Protein AF-A0A941W1F7-F1 (afdb_monomer_lite)

Secondary structure (DSSP, 8-state):
-HHHHHHHHHHHTSTTSS-TTSGGGG--S-HHHHTTB-SSSSSB-HHHHHHHHHHT-STT---PPPPP---------S--TTHHHHHHHHHHHHHHHHHHHHHHHHHHHHHHHHHHHHHHHHHHHHHHHHHHHHHHHHHHHHHHHHHHHTTSS-HHHHHHHHHHHHHHHHHHHHHHHHHHHHHHHHHHHHTS---

pLDDT: mean 89.4, std 10.69, range [49.31, 98.44]

Foldseek 3Di:
DVVLVVVQVVQCPDDVRACPPDVVRPHDPDPQVVVQHDPVSPGGDPVVVVVVVVVVPDPDDDDDDDDDDDDDDDDDDPDDPCPVVVVVVVVVVVVVVVVVVVVVVVVVLVVQLVVLVVQLVVLVVQLVVLVVQLVVLVVQLVVQVVCVVVVNHDPVSNVVSVVSNVVSVVSNVVSVVSNVVSQVSNCVSVVHHPD

Radius of gyration: 58.93 Å; chains: 1; bounding box: 72×42×170 Å

Structure (mmCIF, N/CA/C/O backbone):
data_AF-A0A941W1F7-F1
#
_entry.id   AF-A0A941W1F7-F1
#
loop_
_atom_site.group_PDB
_atom_site.id
_atom_site.type_symbol
_atom_site.label_atom_id
_atom_site.label_alt_id
_atom_site.label_comp_id
_atom_site.label_asym_id
_atom_site.label_entity_id
_atom_site.label_seq_id
_atom_site.pdbx_PDB_ins_code
_atom_site.Cartn_x
_atom_site.Cartn_y
_atom_site.Cartn_z
_atom_site.occupancy
_atom_site.B_iso_or_equiv
_atom_site.auth_seq_id
_atom_site.auth_comp_id
_atom_site.auth_asym_id
_atom_site.auth_atom_id
_atom_site.pdbx_PDB_model_num
ATOM 1 N N . ALA A 1 1 ? -2.242 -20.266 -100.822 1.00 71.69 1 ALA A N 1
ATOM 2 C CA . ALA A 1 1 ? -2.108 -20.497 -102.277 1.00 71.69 1 ALA A CA 1
ATOM 3 C C . ALA A 1 1 ? -3.189 -19.809 -103.130 1.00 71.69 1 ALA A C 1
ATOM 5 O O . ALA A 1 1 ? -2.815 -19.160 -104.095 1.00 71.69 1 ALA A O 1
ATOM 6 N N . ALA A 1 2 ? -4.489 -19.882 -102.793 1.00 73.62 2 ALA A N 1
ATOM 7 C CA . ALA A 1 2 ? -5.584 -19.417 -103.671 1.00 73.62 2 ALA A CA 1
ATOM 8 C C . ALA A 1 2 ? -5.519 -17.938 -104.123 1.00 73.62 2 ALA A C 1
ATOM 10 O O . ALA A 1 2 ? -5.871 -17.621 -105.256 1.00 73.62 2 ALA A O 1
ATOM 11 N N . ASN A 1 3 ? -5.039 -17.030 -103.265 1.00 82.19 3 ASN A N 1
ATOM 12 C CA . ASN A 1 3 ? -4.868 -15.619 -103.637 1.00 82.19 3 ASN A CA 1
ATOM 13 C C . ASN A 1 3 ? -3.736 -15.427 -104.668 1.00 82.19 3 ASN A C 1
ATOM 15 O O . ASN A 1 3 ? -3.882 -14.678 -105.624 1.00 82.19 3 ASN A O 1
ATOM 19 N N . CYS A 1 4 ? -2.636 -16.171 -104.526 1.00 86.19 4 CYS A N 1
ATOM 20 C CA . CYS A 1 4 ? -1.504 -16.111 -105.453 1.00 86.19 4 CYS A CA 1
ATOM 21 C C . CYS A 1 4 ? -1.877 -16.643 -106.845 1.00 86.19 4 CYS A C 1
ATOM 23 O O . CYS A 1 4 ? -1.540 -16.021 -107.846 1.00 86.19 4 CYS A O 1
ATOM 25 N N . THR A 1 5 ? -2.629 -17.747 -106.925 1.00 85.75 5 THR A N 1
ATOM 26 C CA . THR A 1 5 ? -3.092 -18.285 -108.217 1.00 85.75 5 THR A CA 1
ATOM 27 C C . THR A 1 5 ? -4.029 -17.310 -108.919 1.00 85.75 5 THR A C 1
ATOM 29 O O . THR A 1 5 ? -3.843 -17.028 -110.095 1.00 85.75 5 THR A O 1
ATOM 32 N N . PHE A 1 6 ? -4.960 -16.704 -108.177 1.00 86.56 6 PHE A N 1
ATOM 33 C CA . PHE A 1 6 ? -5.847 -15.681 -108.725 1.00 86.56 6 PHE A CA 1
ATOM 34 C C . PHE A 1 6 ? -5.080 -14.442 -109.221 1.00 86.56 6 PHE A C 1
ATOM 36 O O . PHE A 1 6 ? -5.381 -13.906 -110.285 1.00 86.56 6 PHE A O 1
ATOM 43 N N . GLN A 1 7 ? -4.060 -13.994 -108.484 1.00 86.19 7 GLN A N 1
ATOM 44 C CA . GLN A 1 7 ? -3.203 -12.888 -108.918 1.00 86.19 7 GLN A CA 1
ATOM 45 C C . GLN A 1 7 ? -2.407 -13.233 -110.180 1.00 86.19 7 GLN A C 1
ATOM 47 O O . GLN A 1 7 ? -2.328 -12.401 -111.082 1.00 86.19 7 GLN A O 1
ATOM 52 N N . ASN A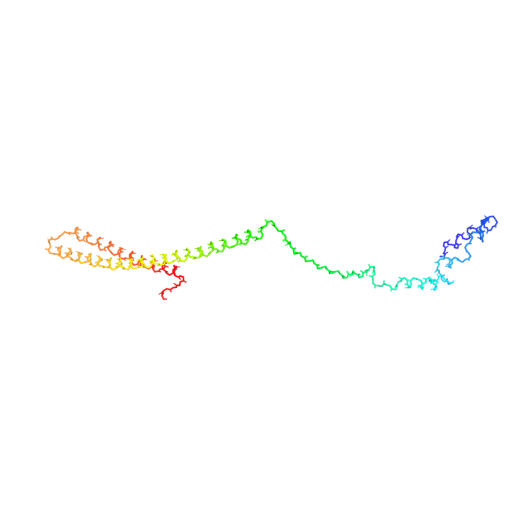 1 8 ? -1.869 -14.450 -110.282 1.00 89.25 8 ASN A N 1
ATOM 53 C CA . ASN A 1 8 ? -1.200 -14.901 -111.500 1.00 89.25 8 ASN A CA 1
ATOM 54 C C . ASN A 1 8 ? -2.153 -14.933 -112.700 1.00 89.25 8 ASN A C 1
ATOM 56 O O . ASN A 1 8 ? -1.760 -14.482 -113.771 1.00 89.25 8 ASN A O 1
ATOM 60 N N . ASP A 1 9 ? -3.396 -15.391 -112.522 1.00 87.94 9 ASP A N 1
ATOM 61 C CA . ASP A 1 9 ? -4.405 -15.407 -113.590 1.00 87.94 9 ASP A CA 1
ATOM 62 C C . ASP A 1 9 ? -4.721 -13.986 -114.083 1.00 87.94 9 ASP A C 1
ATOM 64 O O . ASP A 1 9 ? -4.773 -13.733 -115.289 1.00 87.94 9 ASP A O 1
ATOM 68 N N . LEU A 1 10 ? -4.868 -13.026 -113.159 1.00 87.88 10 LEU A N 1
ATOM 69 C CA . LEU A 1 10 ? -5.065 -11.615 -113.505 1.00 87.88 10 LEU A CA 1
ATOM 70 C C . LEU A 1 10 ? -3.861 -11.023 -114.249 1.00 87.88 10 LEU A C 1
ATOM 72 O O . LEU A 1 10 ?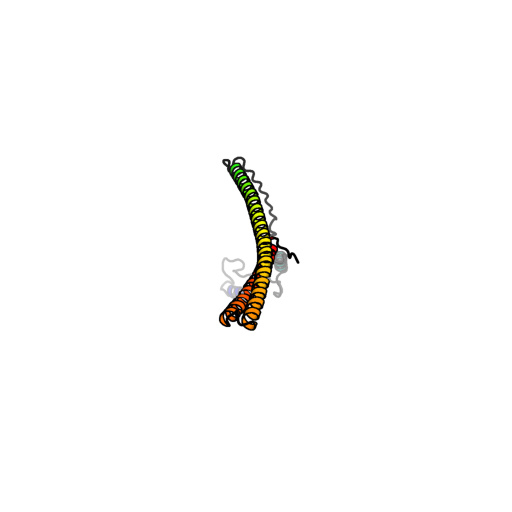 -4.040 -10.283 -115.215 1.00 87.88 10 LEU A O 1
ATOM 76 N N . ILE A 1 11 ? -2.639 -11.340 -113.813 1.00 87.31 11 ILE A N 1
ATOM 77 C CA . ILE A 1 11 ? -1.404 -10.862 -114.447 1.00 87.31 11 ILE A CA 1
ATOM 78 C C . ILE A 1 11 ? -1.223 -11.494 -115.834 1.00 87.31 11 ILE A C 1
ATOM 80 O O . ILE A 1 11 ? -0.841 -10.806 -116.780 1.00 87.31 11 ILE A O 1
ATOM 84 N N . GLY A 1 12 ? -1.532 -12.783 -115.978 1.00 86.31 12 GLY A N 1
ATOM 85 C CA . GLY A 1 12 ? -1.475 -13.503 -117.249 1.00 86.31 12 GLY A CA 1
ATOM 86 C C . GLY A 1 12 ? -2.499 -13.009 -118.270 1.00 86.31 12 GLY A C 1
ATOM 87 O O . GLY A 1 12 ? -2.241 -13.070 -119.470 1.00 86.31 12 GLY A O 1
ATOM 88 N N . ALA A 1 13 ? -3.623 -12.455 -117.810 1.00 86.75 13 ALA A N 1
ATOM 89 C CA . ALA A 1 13 ? -4.643 -11.854 -118.667 1.00 86.75 13 ALA A CA 1
ATOM 90 C C . ALA A 1 13 ? -4.250 -10.473 -119.240 1.00 86.75 13 ALA A C 1
ATOM 92 O O . ALA A 1 13 ? -4.980 -9.928 -120.072 1.00 86.75 13 ALA A O 1
ATOM 93 N N . LEU A 1 14 ? -3.117 -9.889 -118.825 1.00 87.81 14 LEU A N 1
ATOM 94 C CA . LEU A 1 14 ? -2.642 -8.614 -119.365 1.00 87.81 14 LEU A CA 1
ATOM 95 C C . LEU A 1 14 ? -2.139 -8.756 -120.816 1.00 87.81 14 LEU A C 1
ATOM 97 O O . LEU A 1 14 ? -1.570 -9.791 -121.181 1.00 87.81 14 LEU A O 1
ATOM 101 N N . PRO A 1 15 ? -2.270 -7.711 -121.660 1.00 76.50 15 PRO A N 1
ATOM 102 C CA . PRO A 1 15 ? -1.734 -7.726 -123.019 1.00 76.50 15 PRO A CA 1
ATOM 103 C C . PRO A 1 15 ? -0.208 -7.911 -122.990 1.00 76.50 15 PRO A C 1
ATOM 105 O O . PRO A 1 15 ? 0.516 -7.032 -122.528 1.00 76.50 15 PRO A O 1
ATOM 108 N N . GLY A 1 16 ? 0.275 -9.062 -123.468 1.00 77.88 16 GLY A N 1
ATOM 109 C CA . GLY A 1 16 ? 1.688 -9.460 -123.387 1.00 77.88 16 GLY A CA 1
ATOM 110 C C . GLY A 1 16 ? 1.992 -10.576 -122.377 1.00 77.88 16 GLY A C 1
ATOM 111 O O . GLY A 1 16 ? 3.140 -11.002 -122.294 1.00 77.88 16 GLY A O 1
ATOM 112 N N . GLY A 1 17 ? 0.987 -11.081 -121.649 1.00 81.75 17 GLY A N 1
ATOM 113 C CA . GLY A 1 17 ? 1.096 -12.273 -120.795 1.00 81.75 17 GLY A CA 1
ATOM 114 C C . GLY A 1 17 ? 1.797 -12.057 -119.448 1.00 81.75 17 GLY A C 1
ATOM 115 O O . GLY A 1 17 ? 2.095 -13.024 -118.750 1.00 81.75 17 GLY A O 1
ATOM 116 N N . GLY A 1 18 ? 2.077 -10.808 -119.073 1.00 86.94 18 GLY A N 1
ATOM 117 C CA . GLY A 1 18 ? 2.709 -10.452 -117.806 1.00 86.94 18 GLY A CA 1
ATOM 118 C C . GLY A 1 18 ? 3.156 -8.993 -117.763 1.00 86.94 18 GLY A C 1
ATOM 119 O O . GLY A 1 18 ? 2.995 -8.245 -118.726 1.00 86.94 18 GLY A O 1
ATOM 120 N N . ILE A 1 19 ? 3.725 -8.580 -116.632 1.00 85.38 19 ILE A N 1
ATOM 121 C CA . ILE A 1 19 ? 4.213 -7.218 -116.400 1.00 85.38 19 ILE A CA 1
ATOM 122 C C . ILE A 1 19 ? 5.628 -7.070 -116.998 1.00 85.38 19 ILE A C 1
ATOM 124 O O . ILE A 1 19 ? 6.548 -7.774 -116.564 1.00 85.38 19 ILE A O 1
ATOM 128 N N . PRO A 1 20 ? 5.849 -6.158 -117.966 1.00 84.25 20 PRO A N 1
ATOM 129 C CA . PRO A 1 20 ? 7.161 -5.963 -118.580 1.00 84.25 20 PRO A CA 1
ATOM 130 C C . PRO A 1 20 ? 8.234 -5.555 -117.564 1.00 84.25 20 PRO A C 1
ATOM 132 O O . PRO A 1 20 ? 8.003 -4.701 -116.712 1.00 84.25 20 PRO A O 1
ATOM 135 N N . GLY A 1 21 ? 9.424 -6.150 -117.677 1.00 85.25 21 GLY A N 1
ATOM 136 C CA . GLY A 1 21 ? 10.568 -5.860 -116.802 1.00 85.25 21 GLY A CA 1
ATOM 137 C C . GLY A 1 21 ? 10.613 -6.669 -115.502 1.00 85.25 21 GLY A C 1
ATOM 138 O O . GLY A 1 21 ? 11.602 -6.574 -114.779 1.00 85.25 21 GLY A O 1
ATOM 139 N N . TYR A 1 22 ? 9.602 -7.500 -115.227 1.00 81.75 22 TYR A N 1
ATOM 140 C CA . TYR A 1 22 ? 9.583 -8.375 -114.055 1.00 81.75 22 TYR A CA 1
ATOM 141 C C . TYR A 1 22 ? 9.938 -9.827 -114.417 1.00 81.75 22 TYR A C 1
ATOM 143 O O . TYR A 1 22 ? 9.463 -10.340 -115.437 1.00 81.75 22 TYR A O 1
ATOM 151 N N . PRO A 1 23 ? 10.737 -10.527 -113.586 1.00 82.94 23 PRO A N 1
ATOM 152 C CA . PRO A 1 23 ? 10.983 -11.961 -113.739 1.00 82.94 23 PRO A CA 1
ATOM 153 C C . PRO A 1 23 ? 9.665 -12.743 -113.804 1.00 82.94 23 PRO A C 1
ATOM 155 O O . PRO A 1 23 ? 8.742 -12.454 -113.043 1.00 82.94 23 PRO A O 1
ATOM 158 N N . ASN A 1 24 ? 9.562 -13.703 -114.731 1.00 82.00 24 ASN A N 1
ATOM 159 C CA . ASN A 1 24 ? 8.336 -14.471 -115.011 1.00 82.00 24 ASN A CA 1
ATOM 160 C C . ASN A 1 24 ? 7.090 -13.599 -115.276 1.00 82.00 24 ASN A C 1
ATOM 162 O O . ASN A 1 24 ? 5.967 -14.003 -114.986 1.00 82.00 24 ASN A O 1
ATOM 166 N N . GLY A 1 25 ? 7.278 -12.370 -115.772 1.00 82.62 25 GLY A N 1
ATOM 167 C CA . GLY A 1 25 ? 6.179 -11.430 -115.998 1.00 82.62 25 GLY A CA 1
ATOM 168 C C . GLY A 1 25 ? 5.475 -10.993 -114.710 1.00 82.62 25 GLY A C 1
ATOM 169 O O . GLY A 1 25 ? 4.317 -10.588 -114.765 1.00 82.62 25 GLY A O 1
ATOM 170 N N . GLY A 1 26 ? 6.137 -11.102 -113.554 1.00 82.94 26 GLY A N 1
ATOM 171 C CA . GLY A 1 26 ? 5.554 -10.811 -112.241 1.00 82.94 26 GLY A CA 1
ATOM 172 C C . GLY A 1 26 ? 4.706 -11.946 -111.661 1.00 82.94 26 GLY A C 1
ATOM 173 O O . GLY A 1 26 ? 4.165 -11.785 -110.571 1.00 82.94 26 GLY A O 1
ATOM 174 N N . GLN A 1 27 ? 4.599 -13.083 -112.354 1.00 87.25 27 GLN A N 1
ATOM 175 C CA . GLN A 1 27 ? 3.873 -14.251 -111.864 1.00 87.25 27 GLN A CA 1
ATOM 176 C C . GLN A 1 27 ? 4.753 -15.101 -110.944 1.00 87.25 27 GLN A C 1
ATOM 178 O O . GLN A 1 27 ? 5.952 -15.281 -111.180 1.00 87.25 27 GLN A O 1
ATOM 183 N N . VAL A 1 28 ? 4.142 -15.666 -109.906 1.00 87.25 28 VAL A N 1
ATOM 184 C CA . VAL A 1 28 ? 4.797 -16.590 -108.975 1.00 87.25 28 VAL A CA 1
ATOM 185 C C . VAL A 1 28 ? 4.689 -18.019 -109.526 1.00 87.25 28 VAL A C 1
ATOM 187 O O . VAL A 1 28 ? 3.578 -18.541 -109.580 1.00 87.25 28 VAL A O 1
ATOM 190 N N . PRO A 1 29 ? 5.790 -18.692 -109.911 1.00 84.12 29 PRO A N 1
ATOM 191 C CA . PRO A 1 29 ? 5.714 -19.989 -110.595 1.00 84.12 29 PRO A CA 1
ATOM 192 C C . PRO A 1 29 ? 5.072 -21.107 -109.766 1.00 84.12 29 PRO A C 1
ATOM 194 O O . PRO A 1 29 ? 4.354 -21.940 -110.311 1.00 84.12 29 PRO A O 1
ATOM 197 N N . ASP A 1 30 ? 5.310 -21.112 -108.452 1.00 86.38 30 ASP A N 1
ATOM 198 C CA . ASP A 1 30 ? 4.707 -22.065 -107.521 1.00 86.38 30 ASP A CA 1
ATOM 199 C C . ASP A 1 30 ? 4.076 -21.328 -106.336 1.00 86.38 30 ASP A C 1
ATOM 201 O O . ASP A 1 30 ? 4.720 -20.961 -105.349 1.00 86.38 30 ASP A O 1
ATOM 205 N N . CYS A 1 31 ? 2.768 -21.112 -106.445 1.00 86.75 31 CYS A N 1
ATOM 206 C CA . CYS A 1 31 ? 1.972 -20.460 -105.414 1.00 86.75 31 CYS A CA 1
ATOM 207 C C . CYS A 1 31 ? 1.790 -21.292 -104.136 1.00 86.75 31 CYS A C 1
ATOM 209 O O . CYS A 1 31 ? 1.346 -20.738 -103.122 1.00 86.75 31 CYS A O 1
ATOM 211 N N . LYS A 1 32 ? 2.067 -22.602 -104.166 1.00 87.00 32 LYS A N 1
ATOM 212 C CA . LYS A 1 32 ? 2.023 -23.457 -102.973 1.00 87.00 32 LYS A CA 1
ATOM 213 C C . LYS A 1 32 ? 3.332 -23.332 -102.208 1.00 87.00 32 LYS A C 1
ATOM 215 O O . LYS A 1 32 ? 3.287 -22.957 -101.039 1.00 87.00 32 LYS A O 1
ATOM 220 N N . ALA A 1 33 ? 4.467 -23.473 -102.891 1.00 83.62 33 ALA A N 1
ATOM 221 C CA . ALA A 1 33 ? 5.781 -23.256 -102.291 1.00 83.62 33 ALA A CA 1
ATOM 222 C C . ALA A 1 33 ? 5.935 -21.829 -101.737 1.00 83.62 33 ALA A C 1
ATOM 224 O O . ALA A 1 33 ? 6.403 -21.650 -100.615 1.00 83.62 33 ALA A O 1
ATOM 225 N N . PHE A 1 34 ? 5.455 -20.809 -102.461 1.00 83.12 34 PHE A N 1
ATOM 226 C CA . PHE A 1 34 ? 5.451 -19.424 -101.970 1.00 83.12 34 PHE A CA 1
ATOM 227 C C . PHE A 1 34 ? 4.609 -19.240 -100.699 1.00 83.12 34 PHE A C 1
ATOM 229 O O . PHE A 1 34 ? 4.927 -18.413 -99.848 1.00 83.12 34 PHE A O 1
ATOM 236 N N . ALA A 1 35 ? 3.536 -20.020 -100.552 1.00 83.19 35 ALA A N 1
ATOM 237 C CA . ALA A 1 35 ? 2.699 -20.021 -99.358 1.00 83.19 35 ALA A CA 1
ATOM 238 C C . ALA A 1 35 ? 3.243 -20.926 -98.235 1.00 83.19 35 ALA A C 1
ATOM 240 O O . ALA A 1 35 ? 2.562 -21.082 -97.223 1.00 83.19 35 ALA A O 1
ATOM 241 N N . GLY A 1 36 ? 4.425 -21.530 -98.408 1.00 84.56 36 GLY A N 1
ATOM 242 C CA . GLY A 1 36 ? 5.002 -22.473 -97.450 1.00 84.56 36 GLY A CA 1
ATOM 243 C C . GLY A 1 36 ? 4.240 -23.796 -97.354 1.00 84.56 36 GLY A C 1
ATOM 244 O O . GLY A 1 36 ? 4.321 -24.462 -96.327 1.00 84.56 36 GLY A O 1
ATOM 245 N N . LEU A 1 37 ? 3.476 -24.155 -98.390 1.00 87.44 37 LEU A N 1
ATOM 246 C CA . LEU A 1 37 ? 2.707 -25.396 -98.471 1.00 87.44 37 LEU A CA 1
ATOM 247 C C . LEU A 1 37 ? 3.447 -26.452 -99.294 1.00 87.44 37 LEU A C 1
ATOM 249 O O . LEU A 1 37 ? 4.282 -26.131 -100.143 1.00 87.44 37 LEU A O 1
ATOM 253 N N . ASP A 1 38 ? 3.116 -27.713 -99.051 1.00 87.81 38 ASP A N 1
ATOM 254 C CA . ASP A 1 38 ? 3.588 -28.845 -99.834 1.00 87.81 38 ASP A CA 1
ATOM 255 C C . ASP A 1 38 ? 2.983 -28.861 -101.257 1.00 87.81 38 ASP A C 1
ATOM 257 O O . ASP A 1 38 ? 2.115 -28.060 -101.620 1.00 87.81 38 ASP A O 1
ATOM 261 N N . ALA A 1 39 ? 3.435 -29.797 -102.098 1.00 82.69 39 ALA A N 1
ATOM 262 C CA . ALA A 1 39 ? 2.971 -29.899 -103.483 1.00 82.69 39 ALA A CA 1
ATOM 263 C C . ALA A 1 39 ? 1.463 -30.212 -103.592 1.00 82.69 39 ALA A C 1
ATOM 265 O O . ALA A 1 39 ? 0.813 -29.805 -104.565 1.00 82.69 39 ALA A O 1
ATOM 266 N N . THR A 1 40 ? 0.879 -30.899 -102.600 1.00 82.50 40 THR A N 1
ATOM 267 C CA . THR A 1 40 ? -0.568 -31.169 -102.555 1.00 82.50 40 THR A CA 1
ATOM 268 C C . THR A 1 40 ? -1.353 -29.919 -102.156 1.00 82.50 40 THR A C 1
ATOM 270 O O . THR A 1 40 ? -2.404 -29.642 -102.740 1.00 82.50 40 THR A O 1
ATOM 273 N N . GLY A 1 41 ? -0.769 -29.054 -101.326 1.00 79.50 41 GLY A N 1
ATOM 274 C CA . GLY A 1 41 ? -1.388 -27.850 -100.783 1.00 79.50 41 GLY A CA 1
ATOM 275 C C . GLY A 1 41 ? -2.219 -28.120 -99.529 1.00 79.50 41 GLY A C 1
ATOM 276 O O . GLY A 1 41 ? -2.937 -27.220 -99.094 1.00 79.50 41 GLY A O 1
ATOM 277 N N . GLU A 1 42 ? -2.150 -29.336 -98.985 1.00 82.56 42 GLU A N 1
ATOM 278 C CA . GLU A 1 42 ? -2.901 -29.770 -97.803 1.00 82.56 42 GLU A CA 1
ATOM 279 C C . GLU A 1 42 ? -2.078 -29.645 -96.512 1.00 82.56 42 GLU A C 1
ATOM 281 O O . GLU A 1 42 ? -2.657 -29.558 -95.429 1.00 82.56 42 GLU A O 1
ATOM 286 N N . ALA A 1 43 ? -0.746 -29.576 -96.613 1.00 85.00 43 ALA A N 1
ATOM 287 C CA . ALA A 1 43 ? 0.158 -29.453 -95.473 1.00 85.00 43 ALA A CA 1
ATOM 288 C C . ALA A 1 43 ? 1.194 -28.338 -95.677 1.00 85.00 43 ALA A C 1
ATOM 290 O O . ALA A 1 43 ? 1.381 -27.827 -96.784 1.00 85.00 43 ALA A O 1
ATOM 291 N N . LEU A 1 44 ? 1.877 -27.953 -94.594 1.00 87.00 44 LEU A N 1
ATOM 292 C CA . LEU A 1 44 ? 3.084 -27.132 -94.698 1.00 87.00 44 LEU A CA 1
ATOM 293 C C . LEU A 1 44 ? 4.172 -27.923 -95.428 1.00 87.00 44 LEU A C 1
ATOM 295 O O . LEU A 1 44 ? 4.205 -29.152 -95.367 1.00 87.00 44 LEU A O 1
ATOM 299 N N . ASN A 1 45 ? 5.074 -27.229 -96.118 1.00 87.81 45 ASN A N 1
ATOM 300 C CA . ASN A 1 45 ? 6.233 -27.917 -96.661 1.00 87.81 45 ASN A CA 1
ATOM 301 C C . ASN A 1 45 ? 7.136 -28.425 -95.504 1.00 87.81 45 ASN A C 1
ATOM 303 O O . ASN A 1 45 ? 7.202 -27.789 -94.446 1.00 87.81 45 ASN A O 1
ATOM 307 N N . PRO A 1 46 ? 7.838 -29.560 -95.678 1.00 85.25 46 PRO A N 1
ATOM 308 C CA . PRO A 1 46 ? 8.581 -30.193 -94.582 1.00 85.25 46 PRO A CA 1
ATOM 309 C C . PRO A 1 46 ? 9.688 -29.311 -93.990 1.00 85.25 46 PRO A C 1
ATOM 311 O O . PRO A 1 46 ? 9.982 -29.390 -92.800 1.00 85.25 46 PRO A O 1
ATOM 314 N N . GLU A 1 47 ? 10.294 -28.454 -94.815 1.00 84.00 47 GLU A N 1
ATOM 315 C CA . GLU A 1 47 ? 11.352 -27.531 -94.393 1.00 84.00 47 GLU A CA 1
ATOM 316 C C . GLU A 1 47 ? 10.821 -26.445 -93.447 1.00 84.00 47 GLU A C 1
ATOM 318 O O . GLU A 1 47 ? 11.430 -26.164 -92.413 1.00 84.00 47 GLU A O 1
ATOM 323 N N . LEU A 1 48 ? 9.666 -25.848 -93.763 1.00 84.25 48 LEU A N 1
ATOM 324 C CA . LEU A 1 48 ? 9.034 -24.849 -92.904 1.00 84.25 48 LEU A CA 1
ATOM 325 C C . LEU A 1 48 ? 8.465 -25.491 -91.640 1.00 84.25 48 LEU A C 1
ATOM 327 O O . LEU A 1 48 ? 8.568 -24.901 -90.567 1.00 84.25 48 LEU A O 1
ATOM 331 N N . GLU A 1 49 ? 7.896 -26.692 -91.747 1.00 83.19 49 GLU A N 1
ATOM 332 C CA . GLU A 1 49 ? 7.402 -27.439 -90.590 1.00 83.19 49 GLU A CA 1
ATOM 333 C C . GLU A 1 49 ? 8.527 -27.717 -89.584 1.00 83.19 49 GLU A C 1
ATOM 335 O O . GLU A 1 49 ? 8.388 -27.389 -88.405 1.00 83.19 49 GLU A O 1
ATOM 340 N N . GLN A 1 50 ? 9.676 -28.227 -90.042 1.00 81.56 50 GLN A N 1
ATOM 341 C CA . GLN A 1 50 ? 10.837 -28.448 -89.175 1.00 81.56 50 GLN A CA 1
ATOM 342 C C . GLN A 1 50 ? 11.364 -27.145 -88.571 1.00 81.56 50 GLN A C 1
ATOM 344 O O . GLN A 1 50 ? 11.609 -27.092 -87.370 1.00 81.56 50 GLN A O 1
ATOM 349 N N . ALA A 1 51 ? 11.442 -26.060 -89.345 1.00 80.75 51 ALA A N 1
ATOM 350 C CA . ALA A 1 51 ? 11.863 -24.762 -88.818 1.00 80.75 51 ALA A CA 1
ATOM 351 C C . ALA A 1 51 ? 10.915 -24.216 -87.729 1.00 80.75 51 ALA A C 1
ATOM 353 O O . ALA A 1 51 ? 11.359 -23.538 -86.796 1.00 80.75 51 ALA A O 1
ATOM 354 N N . LEU A 1 52 ? 9.610 -24.498 -87.828 1.00 78.44 52 LEU A N 1
ATOM 355 C CA . LEU A 1 52 ? 8.632 -24.149 -86.797 1.00 78.44 52 LEU A CA 1
ATOM 356 C C . LEU A 1 52 ? 8.770 -25.039 -85.558 1.00 78.44 52 LEU A C 1
ATOM 358 O O . LEU A 1 52 ? 8.696 -24.521 -84.446 1.00 78.44 52 LEU A O 1
ATOM 362 N N . LEU A 1 53 ? 9.003 -26.343 -85.728 1.00 75.81 53 LEU A N 1
ATOM 363 C CA . LEU A 1 53 ? 9.224 -27.276 -84.619 1.00 75.81 53 LEU A CA 1
ATOM 364 C C . LEU A 1 53 ? 10.534 -26.991 -83.871 1.00 75.81 53 LEU A C 1
ATOM 366 O O . LEU A 1 53 ? 10.526 -26.959 -82.643 1.00 75.81 53 LEU A O 1
ATOM 370 N N . ASP A 1 54 ? 11.621 -26.683 -84.579 1.00 74.19 54 ASP A N 1
ATOM 371 C CA . ASP A 1 54 ? 12.907 -26.297 -83.982 1.00 74.19 54 ASP A CA 1
ATOM 372 C C . ASP A 1 54 ? 12.789 -24.993 -83.187 1.00 74.19 54 ASP A C 1
ATOM 374 O O . ASP A 1 54 ? 13.367 -24.848 -82.106 1.00 74.19 54 ASP A O 1
ATOM 378 N N . ARG A 1 55 ? 11.977 -24.048 -83.680 1.00 70.00 55 ARG A N 1
ATOM 379 C CA . ARG A 1 55 ? 11.602 -22.850 -82.916 1.00 70.00 55 ARG A CA 1
ATOM 380 C C . ARG A 1 55 ? 10.699 -23.164 -81.727 1.00 70.00 55 ARG A C 1
ATOM 382 O O . ARG A 1 55 ? 10.760 -22.451 -80.730 1.00 70.00 55 ARG A O 1
ATOM 389 N N . ASN A 1 56 ? 9.876 -24.204 -81.816 1.00 62.69 56 ASN A N 1
ATOM 390 C CA . ASN A 1 56 ? 8.938 -24.624 -80.777 1.00 62.69 56 ASN A CA 1
ATOM 391 C C . ASN A 1 56 ? 9.513 -25.716 -79.852 1.00 62.69 56 ASN A C 1
ATOM 393 O O . ASN A 1 56 ? 8.767 -26.493 -79.261 1.00 62.69 56 ASN A O 1
ATOM 397 N N . ASN A 1 57 ? 10.840 -25.785 -79.703 1.00 61.84 57 ASN A N 1
ATOM 398 C CA . ASN A 1 57 ? 11.508 -26.732 -78.805 1.00 61.84 57 ASN A CA 1
ATOM 399 C C . ASN A 1 57 ? 11.736 -26.168 -77.382 1.00 61.84 57 ASN A C 1
ATOM 401 O O . ASN A 1 57 ? 12.569 -26.669 -76.628 1.00 61.84 57 ASN A O 1
ATOM 405 N N . VAL A 1 58 ? 11.028 -25.097 -76.996 1.00 58.44 58 VAL A N 1
ATOM 406 C CA . VAL A 1 58 ? 11.144 -24.481 -75.662 1.00 58.44 58 VAL A CA 1
ATOM 407 C C . VAL A 1 58 ? 9.758 -24.253 -75.055 1.00 58.44 58 VAL A C 1
ATOM 409 O O . VAL A 1 58 ? 9.087 -23.254 -75.305 1.00 58.44 58 VAL A O 1
ATOM 412 N N . TRP A 1 59 ? 9.341 -25.204 -74.222 1.00 49.31 59 TRP A N 1
ATOM 413 C CA . TRP A 1 59 ? 8.136 -25.150 -73.393 1.00 49.31 59 TRP A CA 1
ATOM 414 C C . TRP A 1 59 ? 8.499 -24.768 -71.941 1.00 49.31 59 TRP A C 1
ATOM 416 O O . TRP A 1 59 ? 9.373 -25.439 -71.387 1.00 49.31 59 TRP A O 1
ATOM 426 N N . PRO A 1 60 ? 7.841 -23.808 -71.246 1.00 50.97 60 PRO A N 1
ATOM 427 C CA . PRO A 1 60 ? 6.933 -22.744 -71.686 1.00 50.97 60 PRO A CA 1
ATOM 428 C C . PRO A 1 60 ? 7.466 -21.323 -71.329 1.00 50.97 60 PRO A C 1
ATOM 430 O O . PRO A 1 60 ? 7.508 -20.947 -70.159 1.00 50.97 60 PRO A O 1
ATOM 433 N N . GLY A 1 61 ? 7.795 -20.488 -72.324 1.00 54.19 61 GLY A N 1
ATOM 434 C CA . GLY A 1 61 ? 8.032 -19.039 -72.145 1.00 54.19 61 GLY A CA 1
ATOM 435 C C . GLY A 1 61 ? 9.430 -18.622 -71.652 1.00 54.19 61 GLY A C 1
ATOM 436 O O . GLY A 1 61 ? 10.153 -19.390 -71.026 1.00 54.19 61 GLY A O 1
ATOM 437 N N . GLU A 1 62 ? 9.825 -17.383 -71.963 1.00 59.75 62 GLU A N 1
ATOM 438 C CA . GLU A 1 62 ? 11.134 -16.784 -71.655 1.00 59.75 62 GLU A CA 1
ATOM 439 C C . GLU A 1 62 ? 11.375 -16.591 -70.142 1.00 59.75 62 GLU A C 1
ATOM 441 O O . GLU A 1 62 ? 11.354 -15.477 -69.621 1.00 59.75 62 GLU A O 1
ATOM 446 N N . PHE A 1 63 ? 11.643 -17.665 -69.403 1.00 51.91 63 PHE A N 1
ATOM 447 C CA . PHE A 1 63 ? 12.188 -17.571 -68.050 1.00 51.91 63 PHE A CA 1
ATOM 448 C C . PHE A 1 63 ? 13.685 -17.872 -68.080 1.00 51.91 63 PHE A C 1
ATOM 450 O O . PHE A 1 63 ? 14.123 -19.016 -67.985 1.00 51.91 63 PHE A O 1
ATOM 457 N N . SER A 1 64 ? 14.498 -16.819 -68.185 1.00 58.53 64 SER A N 1
ATOM 458 C CA . SER A 1 64 ? 15.910 -16.902 -67.804 1.00 58.53 64 SER A CA 1
ATOM 459 C C . SER A 1 64 ? 15.981 -17.188 -66.302 1.00 58.53 64 SER A C 1
ATOM 461 O O . SER A 1 64 ? 15.495 -16.382 -65.507 1.00 58.53 64 SER A O 1
ATOM 463 N N . ASN A 1 65 ? 16.616 -18.292 -65.895 1.00 58.31 65 ASN A N 1
ATOM 464 C CA . ASN A 1 65 ? 16.971 -18.529 -64.493 1.00 58.31 65 ASN A CA 1
ATOM 465 C C . ASN A 1 65 ? 17.666 -17.273 -63.931 1.00 58.31 65 ASN A C 1
ATOM 467 O O . ASN A 1 65 ? 18.687 -16.837 -64.468 1.00 58.31 65 ASN A O 1
ATOM 471 N N . GLN A 1 66 ? 17.109 -16.654 -62.886 1.00 64.56 66 GLN A N 1
ATOM 472 C CA . GLN A 1 66 ? 17.761 -15.521 -62.225 1.00 64.56 66 GLN A CA 1
ATOM 473 C C . GLN A 1 66 ? 19.066 -16.018 -61.575 1.00 64.56 66 GLN A C 1
ATOM 475 O O . GLN A 1 66 ? 19.019 -16.980 -60.805 1.00 64.56 66 GLN A O 1
ATOM 480 N N . PRO A 1 67 ? 20.235 -15.407 -61.848 1.00 69.38 67 PRO A N 1
ATOM 481 C CA . PRO A 1 67 ? 21.476 -15.841 -61.221 1.00 69.38 67 PRO A CA 1
ATOM 482 C C . PRO A 1 67 ? 21.427 -15.558 -59.715 1.00 69.38 67 PRO A C 1
ATOM 484 O O . PRO A 1 67 ? 21.082 -14.451 -59.294 1.00 69.38 67 PRO A O 1
ATOM 487 N N . PHE A 1 68 ? 21.798 -16.549 -58.904 1.00 77.56 68 PHE A N 1
ATOM 488 C CA . PHE A 1 68 ? 21.900 -16.410 -57.451 1.00 77.56 68 PHE A CA 1
ATOM 489 C C . PHE A 1 68 ? 22.888 -15.291 -57.086 1.00 77.56 68 PHE A C 1
ATOM 491 O O . PHE A 1 68 ? 24.037 -15.296 -57.532 1.00 77.56 68 PHE A O 1
ATOM 498 N N . ARG A 1 69 ? 22.445 -14.329 -56.268 1.00 81.00 69 ARG A N 1
ATOM 499 C CA . ARG A 1 69 ? 23.285 -13.249 -55.730 1.00 81.00 69 ARG A CA 1
ATOM 500 C C . ARG A 1 69 ? 23.290 -13.307 -54.208 1.00 81.00 69 ARG A C 1
ATOM 502 O O . ARG A 1 69 ? 22.231 -13.298 -53.590 1.00 81.00 69 ARG A O 1
ATOM 509 N N . ALA A 1 70 ? 24.481 -13.289 -53.621 1.00 83.75 70 ALA A N 1
ATOM 510 C CA . ALA A 1 70 ? 24.694 -13.150 -52.187 1.00 83.75 70 ALA A CA 1
ATOM 511 C C . ALA A 1 70 ? 25.764 -12.081 -51.944 1.00 83.75 70 ALA A C 1
ATOM 513 O O . ALA A 1 70 ? 26.824 -12.118 -52.565 1.00 83.75 70 ALA A O 1
ATOM 514 N N . ASN A 1 71 ? 25.482 -11.141 -51.043 1.00 85.88 71 ASN A N 1
ATOM 515 C CA . ASN A 1 71 ? 26.394 -10.063 -50.667 1.00 85.88 71 ASN A CA 1
ATOM 516 C C . ASN A 1 71 ? 26.662 -10.133 -49.159 1.00 85.88 71 ASN A C 1
ATOM 518 O O . ASN A 1 71 ? 25.723 -10.289 -48.379 1.00 85.88 71 ASN A O 1
ATOM 522 N N . LEU A 1 72 ? 27.923 -9.967 -48.753 1.00 87.50 72 LEU A N 1
ATOM 523 C CA . LEU A 1 72 ? 28.333 -9.830 -47.355 1.00 87.50 72 LEU A CA 1
ATOM 524 C C . LEU A 1 72 ? 28.992 -8.462 -47.168 1.00 87.50 72 LEU A C 1
ATOM 526 O O . LEU A 1 72 ? 29.988 -8.161 -47.822 1.00 87.50 72 LEU A O 1
ATOM 530 N N . GLN A 1 73 ? 28.446 -7.644 -46.269 1.00 90.19 73 GLN A N 1
ATOM 531 C CA . GLN A 1 73 ? 29.014 -6.347 -45.910 1.00 90.19 73 GLN A CA 1
ATOM 532 C C . GLN A 1 73 ? 29.447 -6.361 -44.444 1.00 90.19 73 GLN A C 1
ATOM 534 O O . GLN A 1 73 ? 28.650 -6.663 -43.559 1.00 90.19 73 GLN A O 1
ATOM 539 N N . ILE A 1 74 ? 30.707 -6.007 -44.191 1.00 90.31 74 ILE A N 1
ATOM 540 C CA . ILE A 1 74 ? 31.269 -5.849 -42.847 1.00 90.31 74 ILE A CA 1
ATOM 541 C C . ILE A 1 74 ? 31.603 -4.370 -42.660 1.00 90.31 74 ILE A C 1
ATOM 543 O O . ILE A 1 74 ? 32.302 -3.783 -43.484 1.00 90.31 74 ILE A O 1
ATOM 547 N N . SER A 1 75 ? 31.096 -3.764 -41.586 1.00 89.25 75 SER A N 1
ATOM 548 C CA . SER A 1 75 ? 31.349 -2.363 -41.238 1.00 89.25 75 SER A CA 1
ATOM 549 C C . SER A 1 75 ? 32.015 -2.281 -39.869 1.00 89.25 75 SER A C 1
ATOM 551 O O . SER A 1 75 ? 31.436 -2.712 -38.873 1.00 89.25 75 SER A O 1
ATOM 553 N N . ILE A 1 76 ? 33.235 -1.737 -39.822 1.00 88.56 76 ILE A N 1
ATOM 554 C CA . ILE A 1 76 ? 33.990 -1.515 -38.583 1.00 88.56 76 ILE A CA 1
ATOM 555 C C . ILE A 1 76 ? 34.363 -0.028 -38.515 1.00 88.56 76 ILE A C 1
ATOM 557 O O . ILE A 1 76 ? 35.321 0.401 -39.161 1.00 88.56 76 ILE A O 1
ATOM 561 N N . PRO A 1 77 ? 33.605 0.788 -37.768 1.00 83.12 77 PRO A N 1
ATOM 562 C CA . PRO A 1 77 ? 33.906 2.207 -37.615 1.00 83.12 77 PRO A CA 1
ATOM 563 C C . PRO A 1 77 ? 35.166 2.404 -36.757 1.00 83.12 77 PRO A C 1
ATOM 565 O O . PRO A 1 77 ? 35.214 1.973 -35.607 1.00 83.12 77 PRO A O 1
ATOM 568 N N . ILE A 1 78 ? 36.176 3.081 -37.310 1.00 83.12 78 ILE A N 1
ATOM 569 C CA . ILE A 1 78 ? 37.480 3.296 -36.652 1.00 83.12 78 ILE A CA 1
ATOM 570 C C . ILE A 1 78 ? 37.410 4.449 -35.633 1.00 83.12 78 ILE A C 1
ATOM 572 O O . ILE A 1 78 ? 38.019 4.377 -34.568 1.00 83.12 78 ILE A O 1
ATOM 576 N N . PHE A 1 79 ? 36.625 5.495 -35.915 1.00 87.00 79 PHE A N 1
ATOM 577 C CA . PHE A 1 79 ? 36.419 6.630 -35.013 1.00 87.00 79 PHE A CA 1
ATOM 578 C C . PHE A 1 79 ? 34.978 7.143 -35.101 1.00 87.00 79 PHE A C 1
ATOM 580 O O . PHE A 1 79 ? 34.472 7.404 -36.187 1.00 87.00 79 PHE A O 1
ATOM 587 N N . GLN A 1 80 ? 34.319 7.282 -33.949 1.00 83.50 80 GLN A N 1
ATOM 588 C CA . GLN A 1 80 ? 32.918 7.717 -33.830 1.00 83.50 80 GLN A CA 1
ATOM 589 C C . GLN A 1 80 ? 32.774 9.000 -32.987 1.00 83.50 80 GLN A C 1
ATOM 591 O O . GLN A 1 80 ? 31.751 9.201 -32.339 1.00 83.50 80 GLN A O 1
ATOM 596 N N . GLY A 1 81 ? 33.819 9.832 -32.885 1.00 84.88 81 GLY A N 1
ATOM 597 C CA . GLY A 1 81 ? 33.752 11.073 -32.097 1.00 84.88 81 GLY A CA 1
ATOM 598 C C . GLY A 1 81 ? 33.470 10.854 -30.605 1.00 84.88 81 GLY A C 1
ATOM 599 O O . GLY A 1 81 ? 32.724 11.616 -30.005 1.00 84.88 8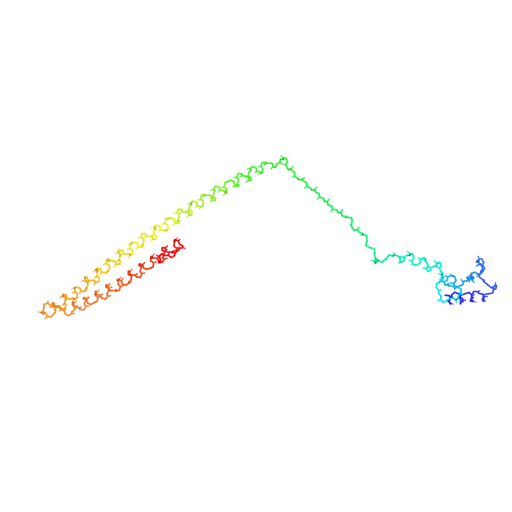1 GLY A O 1
ATOM 600 N N . PHE A 1 82 ? 34.018 9.783 -30.017 1.00 88.62 82 PHE A N 1
ATOM 601 C CA . PHE A 1 82 ? 33.761 9.340 -28.634 1.00 88.62 82 PHE A CA 1
ATOM 602 C C . PHE A 1 82 ? 32.311 8.920 -28.311 1.00 88.62 82 PHE A C 1
ATOM 604 O O . PHE A 1 82 ? 32.040 8.582 -27.159 1.00 88.62 82 PHE A O 1
ATOM 611 N N . GLY A 1 83 ? 31.409 8.836 -29.301 1.00 90.75 83 GLY A N 1
ATOM 612 C CA . GLY A 1 83 ? 30.006 8.433 -29.104 1.00 90.75 83 GLY A CA 1
ATOM 613 C C . GLY A 1 83 ? 29.854 7.096 -28.373 1.00 90.75 83 GLY A C 1
ATOM 614 O O . GLY A 1 83 ? 29.178 7.030 -27.354 1.00 90.75 83 GLY A O 1
ATOM 615 N N . ARG A 1 84 ? 30.619 6.071 -28.779 1.00 88.31 84 ARG A N 1
ATOM 616 C CA . ARG A 1 84 ? 30.648 4.767 -28.090 1.00 88.31 84 ARG A CA 1
ATOM 617 C C . ARG A 1 84 ? 30.960 4.875 -26.595 1.00 88.31 84 ARG A C 1
ATOM 619 O O . ARG A 1 84 ? 30.355 4.174 -25.794 1.00 88.31 84 ARG A O 1
ATOM 626 N N . ASN A 1 85 ? 31.916 5.722 -26.210 1.00 90.00 85 ASN A N 1
ATOM 627 C CA . ASN A 1 85 ? 32.296 5.869 -24.804 1.00 90.00 85 ASN A CA 1
ATOM 628 C C . ASN A 1 85 ? 31.189 6.571 -24.009 1.00 90.00 85 ASN A C 1
ATOM 630 O O . ASN A 1 85 ? 30.923 6.184 -22.874 1.00 90.00 85 ASN A O 1
ATOM 634 N N . LEU A 1 86 ? 30.525 7.563 -24.611 1.00 93.75 86 LEU A N 1
ATOM 635 C CA . LEU A 1 86 ? 29.365 8.227 -24.019 1.00 93.75 86 LEU A CA 1
ATOM 636 C C . LEU A 1 86 ? 28.190 7.258 -23.848 1.00 93.75 86 LEU A C 1
ATOM 638 O O . LEU A 1 86 ? 27.573 7.242 -22.787 1.00 93.75 86 LEU A O 1
ATOM 642 N N . ASP A 1 87 ? 27.902 6.435 -24.855 1.00 94.62 87 ASP A N 1
ATOM 643 C CA . ASP A 1 87 ? 26.820 5.451 -24.793 1.00 94.62 87 ASP A CA 1
ATOM 644 C C . ASP A 1 87 ? 27.087 4.396 -23.716 1.00 94.62 87 ASP A C 1
ATOM 646 O O . ASP A 1 87 ? 26.190 4.067 -22.943 1.00 94.62 87 ASP A O 1
ATOM 650 N N . VAL A 1 88 ? 28.336 3.933 -23.588 1.00 95.94 88 VAL A N 1
ATOM 651 C CA . VAL A 1 88 ? 28.749 3.043 -22.492 1.00 95.94 88 VAL A CA 1
ATOM 652 C C . VAL A 1 88 ? 28.608 3.734 -21.135 1.00 95.94 88 VAL A C 1
ATOM 654 O O . VAL A 1 88 ? 28.070 3.139 -20.206 1.00 95.94 88 VAL A O 1
ATOM 657 N N . ALA A 1 89 ? 29.040 4.991 -21.002 1.00 95.81 89 ALA A N 1
ATOM 658 C CA . ALA A 1 89 ? 28.896 5.742 -19.756 1.00 95.81 89 ALA A CA 1
ATOM 659 C C . ALA A 1 89 ? 27.419 5.929 -19.363 1.00 95.81 89 ALA A C 1
ATOM 661 O O . ALA A 1 89 ? 27.063 5.727 -18.205 1.00 95.81 89 ALA A O 1
ATOM 662 N N . ARG A 1 90 ? 26.544 6.239 -20.329 1.00 97.00 90 ARG A N 1
ATOM 663 C CA . ARG A 1 90 ? 25.090 6.335 -20.122 1.00 97.00 90 ARG A CA 1
ATOM 664 C C . ARG A 1 90 ? 24.477 4.994 -19.738 1.00 97.00 90 ARG A C 1
ATOM 666 O O . ARG A 1 90 ? 23.661 4.954 -18.826 1.00 97.00 90 ARG A O 1
ATOM 673 N N . ALA A 1 91 ? 24.874 3.909 -20.400 1.00 97.12 91 ALA A N 1
ATOM 674 C CA . ALA A 1 91 ? 24.406 2.568 -20.067 1.00 97.12 91 ALA A CA 1
ATOM 675 C C . ALA A 1 91 ? 24.838 2.152 -18.651 1.00 97.12 91 ALA A C 1
ATOM 677 O O . ALA A 1 91 ? 24.048 1.557 -17.921 1.00 97.12 91 ALA A O 1
ATOM 678 N N . ASN A 1 92 ? 26.057 2.512 -18.237 1.00 97.94 92 ASN A N 1
ATOM 679 C CA . ASN A 1 92 ? 26.546 2.270 -16.881 1.00 97.94 92 ASN A CA 1
ATOM 680 C C . ASN A 1 92 ? 25.762 3.076 -15.837 1.00 97.94 92 ASN A C 1
ATOM 682 O O . ASN A 1 92 ? 25.325 2.493 -14.850 1.00 97.94 92 ASN A O 1
ATOM 686 N N . ALA A 1 93 ? 25.526 4.370 -16.076 1.00 97.94 93 ALA A N 1
ATOM 687 C CA . ALA A 1 93 ? 24.707 5.202 -15.191 1.00 97.94 93 ALA A CA 1
ATOM 688 C C . ALA A 1 93 ? 23.264 4.679 -15.089 1.00 97.94 93 ALA A C 1
ATOM 690 O O . ALA A 1 93 ? 22.745 4.506 -13.995 1.00 97.94 93 ALA A O 1
ATOM 691 N N . ALA A 1 94 ? 22.640 4.318 -16.216 1.00 98.12 94 ALA A N 1
ATOM 692 C CA . ALA A 1 94 ? 21.295 3.742 -16.226 1.00 98.12 94 ALA A CA 1
ATOM 693 C C . ALA A 1 94 ? 21.222 2.399 -15.479 1.00 98.12 94 ALA A C 1
ATOM 695 O O . ALA A 1 94 ? 20.207 2.086 -14.854 1.00 98.12 94 ALA A O 1
ATOM 696 N N . ARG A 1 95 ? 22.293 1.595 -15.530 1.00 98.12 95 ARG A N 1
ATOM 697 C CA . ARG A 1 95 ? 22.408 0.373 -14.730 1.00 98.12 95 ARG A CA 1
ATOM 698 C C . ARG A 1 95 ? 22.491 0.694 -13.235 1.00 98.12 95 ARG A C 1
ATOM 700 O O . ARG A 1 95 ? 21.792 0.048 -12.462 1.00 98.12 95 ARG A O 1
ATOM 707 N N . GLU A 1 96 ? 23.315 1.659 -12.839 1.00 98.25 96 GLU A N 1
ATOM 708 C CA . GLU A 1 96 ? 23.457 2.083 -11.439 1.00 98.25 96 GLU A CA 1
ATOM 709 C C . GLU A 1 96 ? 22.133 2.637 -10.884 1.00 98.25 96 GLU A C 1
ATOM 711 O O . GLU A 1 96 ? 21.674 2.205 -9.827 1.00 98.25 96 GLU A O 1
ATOM 716 N N . ASP A 1 97 ? 21.437 3.475 -11.657 1.00 98.38 97 ASP A N 1
ATOM 717 C CA . ASP A 1 97 ? 20.100 3.977 -11.319 1.00 98.38 97 ASP A CA 1
ATOM 718 C C . ASP A 1 97 ? 19.082 2.837 -11.147 1.00 98.38 97 ASP A C 1
ATOM 720 O O . ASP A 1 97 ? 18.257 2.852 -10.228 1.00 98.38 97 ASP A O 1
ATOM 724 N N . ALA A 1 98 ? 19.128 1.819 -12.014 1.00 98.12 98 ALA A N 1
ATOM 725 C CA . ALA A 1 98 ? 18.262 0.649 -11.899 1.00 98.12 98 ALA A CA 1
ATOM 726 C C . ALA A 1 98 ? 18.573 -0.177 -10.637 1.00 98.12 98 ALA A C 1
ATOM 728 O O . ALA A 1 98 ? 17.651 -0.658 -9.972 1.00 98.12 98 ALA A O 1
ATOM 729 N N . GLU A 1 99 ? 19.849 -0.321 -10.275 1.00 98.25 99 GLU A N 1
ATOM 730 C CA . GLU A 1 99 ? 20.278 -1.003 -9.049 1.00 98.25 99 GLU A CA 1
ATOM 731 C C . GLU A 1 99 ? 19.800 -0.259 -7.791 1.00 98.25 99 GLU A C 1
ATOM 733 O O . GLU A 1 99 ? 19.214 -0.878 -6.891 1.00 98.25 99 GLU A O 1
ATOM 738 N N . GLU A 1 100 ? 19.941 1.068 -7.753 1.00 98.25 100 GLU A N 1
ATOM 739 C CA . GLU A 1 100 ? 19.423 1.888 -6.653 1.00 98.25 100 GLU A CA 1
ATOM 740 C C . GLU A 1 100 ? 17.890 1.910 -6.610 1.00 98.25 100 GLU A C 1
ATOM 742 O O . GLU A 1 100 ? 17.306 1.852 -5.526 1.00 98.25 100 GLU A O 1
ATOM 747 N N . SER A 1 101 ? 17.204 1.885 -7.756 1.00 98.31 101 SER A N 1
ATOM 748 C CA . SER A 1 101 ? 15.741 1.756 -7.812 1.00 98.31 101 SER A CA 1
ATOM 749 C C . SER A 1 101 ? 15.259 0.446 -7.179 1.00 98.31 101 SER A C 1
ATOM 751 O O . SER A 1 101 ? 14.327 0.434 -6.367 1.00 98.31 101 SER A O 1
ATOM 753 N N . VAL A 1 102 ? 15.947 -0.668 -7.459 1.00 98.38 102 VAL A N 1
ATOM 754 C CA . VAL A 1 102 ? 15.673 -1.959 -6.811 1.00 98.38 102 VAL A CA 1
ATOM 755 C C . VAL A 1 102 ? 15.916 -1.874 -5.303 1.00 98.38 102 VAL A C 1
ATOM 757 O O . VAL A 1 102 ? 15.109 -2.384 -4.518 1.00 98.38 102 VAL A O 1
ATOM 760 N N . ARG A 1 103 ? 16.999 -1.221 -4.867 1.00 98.19 103 ARG A N 1
ATOM 761 C CA . ARG A 1 103 ? 17.295 -1.018 -3.442 1.00 98.19 103 ARG A CA 1
ATOM 762 C C . ARG A 1 103 ? 16.220 -0.175 -2.752 1.00 98.19 103 ARG A C 1
ATOM 764 O O . ARG A 1 103 ? 15.721 -0.583 -1.701 1.00 98.19 103 ARG A O 1
ATOM 771 N N . ALA A 1 104 ? 15.811 0.937 -3.354 1.00 98.31 104 ALA A N 1
ATOM 772 C CA . ALA A 1 104 ? 14.742 1.796 -2.857 1.00 98.31 104 ALA A CA 1
ATOM 773 C C . ALA A 1 104 ? 13.416 1.030 -2.751 1.00 98.31 104 ALA A C 1
ATOM 775 O O . ALA A 1 104 ? 12.759 1.064 -1.709 1.00 98.31 104 ALA A O 1
ATOM 776 N N . ARG A 1 105 ? 13.061 0.245 -3.778 1.00 97.50 105 ARG A N 1
ATOM 777 C CA . ARG A 1 105 ? 11.844 -0.573 -3.762 1.00 97.50 105 ARG A CA 1
ATOM 778 C C . ARG A 1 105 ? 11.876 -1.640 -2.669 1.00 97.50 105 ARG A C 1
ATOM 780 O O . ARG A 1 105 ? 10.866 -1.856 -2.004 1.00 97.50 105 ARG A O 1
ATOM 787 N N . ARG A 1 106 ? 13.027 -2.279 -2.431 1.00 97.19 106 ARG A N 1
ATOM 788 C CA . ARG A 1 106 ? 13.204 -3.237 -1.322 1.00 97.19 106 ARG A CA 1
ATOM 789 C C . ARG A 1 106 ? 13.012 -2.579 0.042 1.00 97.19 106 ARG A C 1
ATOM 791 O O . ARG A 1 106 ? 12.368 -3.167 0.909 1.00 97.19 106 ARG A O 1
ATOM 798 N N . LEU A 1 107 ? 13.561 -1.380 0.241 1.00 97.94 107 LEU A N 1
ATOM 799 C CA . LEU A 1 107 ? 13.389 -0.624 1.484 1.00 97.94 107 LEU A CA 1
ATOM 800 C C . LEU A 1 107 ? 11.929 -0.216 1.695 1.00 97.94 107 LEU A C 1
ATOM 802 O O . LEU A 1 107 ? 11.415 -0.378 2.799 1.00 97.94 107 LEU A O 1
ATOM 806 N N . GLN A 1 108 ? 11.249 0.224 0.635 1.00 96.94 108 GLN A N 1
ATOM 807 C CA . GLN A 1 108 ? 9.826 0.550 0.676 1.00 96.94 108 GLN A CA 1
ATOM 808 C C . GLN A 1 108 ? 8.988 -0.664 1.092 1.00 96.94 108 GLN A C 1
ATOM 810 O O . GLN A 1 108 ? 8.240 -0.579 2.058 1.00 96.94 108 GLN A O 1
ATOM 815 N N . VAL A 1 109 ? 9.177 -1.816 0.438 1.00 95.81 109 VAL A N 1
ATOM 816 C CA . VAL A 1 109 ? 8.452 -3.052 0.784 1.00 95.81 109 VAL A CA 1
ATOM 817 C C . VAL A 1 109 ? 8.729 -3.472 2.228 1.00 95.81 109 VAL A C 1
ATOM 819 O O . VAL A 1 109 ? 7.806 -3.857 2.942 1.00 95.81 109 VAL A O 1
ATOM 822 N N . ARG A 1 110 ? 9.980 -3.369 2.696 1.00 96.19 110 ARG A N 1
ATOM 823 C CA . ARG A 1 110 ? 10.327 -3.673 4.092 1.00 96.19 110 ARG A CA 1
ATOM 824 C C . ARG A 1 110 ? 9.583 -2.762 5.069 1.00 96.19 110 ARG A C 1
ATOM 826 O O . ARG A 1 110 ? 9.013 -3.262 6.035 1.00 96.19 110 ARG A O 1
ATOM 833 N N . SER A 1 111 ? 9.595 -1.455 4.813 1.00 96.69 111 SER A N 1
ATOM 834 C CA . SER A 1 111 ? 8.898 -0.460 5.632 1.00 96.69 111 SER A CA 1
ATOM 835 C C . SER A 1 111 ? 7.392 -0.719 5.656 1.00 96.69 111 SER A C 1
ATOM 837 O O . SER A 1 111 ? 6.788 -0.745 6.725 1.00 96.69 111 SER A O 1
ATOM 839 N N . ASP A 1 112 ? 6.800 -1.002 4.494 1.00 95.38 112 ASP A N 1
ATOM 840 C CA . ASP A 1 112 ? 5.375 -1.298 4.365 1.00 95.38 112 ASP A CA 1
ATOM 841 C C . ASP A 1 112 ? 4.999 -2.546 5.171 1.00 95.38 112 ASP A C 1
ATOM 843 O O . ASP A 1 112 ? 4.085 -2.490 5.993 1.00 95.38 112 ASP A O 1
ATOM 847 N N . VAL A 1 113 ? 5.726 -3.657 5.005 1.00 96.12 113 VAL A N 1
ATOM 848 C CA . VAL A 1 113 ? 5.473 -4.904 5.751 1.00 96.12 113 VAL A CA 1
ATOM 849 C C . VAL A 1 113 ? 5.617 -4.687 7.256 1.00 96.12 113 VAL A C 1
ATOM 851 O O . VAL A 1 113 ? 4.755 -5.121 8.020 1.00 96.12 113 VAL A O 1
ATOM 854 N N . GLN A 1 114 ? 6.662 -3.981 7.693 1.00 96.44 114 GLN A N 1
ATOM 855 C CA . GLN A 1 114 ? 6.869 -3.680 9.108 1.00 96.44 114 GLN A CA 1
ATOM 856 C C . GLN A 1 114 ? 5.745 -2.798 9.668 1.00 96.44 114 GLN A C 1
ATOM 858 O O . GLN A 1 114 ? 5.217 -3.085 10.741 1.00 96.44 114 GLN A O 1
ATOM 863 N N . GLY A 1 115 ? 5.311 -1.781 8.921 1.00 97.00 115 GLY A N 1
ATOM 864 C CA . GLY A 1 115 ? 4.178 -0.936 9.293 1.00 97.00 115 GLY A CA 1
ATOM 865 C C . GLY A 1 115 ? 2.866 -1.717 9.395 1.00 97.00 115 GLY A C 1
ATOM 866 O O . GLY A 1 115 ? 2.111 -1.533 10.349 1.00 97.00 115 GLY A O 1
ATOM 867 N N . ARG A 1 116 ? 2.598 -2.641 8.460 1.00 96.44 116 ARG A N 1
ATOM 868 C CA . ARG A 1 116 ? 1.419 -3.525 8.528 1.00 96.44 116 ARG A CA 1
ATOM 869 C C . ARG A 1 116 ? 1.483 -4.482 9.713 1.00 96.44 116 ARG A C 1
ATOM 871 O O . ARG A 1 116 ? 0.458 -4.705 10.349 1.00 96.44 116 ARG A O 1
ATOM 878 N N . HIS A 1 117 ? 2.661 -5.015 10.026 1.00 96.44 117 HIS A N 1
ATOM 879 C CA . HIS A 1 117 ? 2.851 -5.909 11.164 1.00 96.44 117 HIS A CA 1
ATOM 880 C C . HIS A 1 117 ? 2.587 -5.199 12.498 1.00 96.44 117 HIS A C 1
ATOM 882 O O . HIS A 1 117 ? 1.792 -5.683 13.299 1.00 96.44 117 HIS A O 1
ATOM 888 N N . LEU A 1 118 ? 3.161 -4.008 12.691 1.00 97.69 118 LEU A N 1
ATOM 889 C CA . LEU A 1 118 ? 2.899 -3.187 13.877 1.00 97.69 118 LEU A CA 1
ATOM 890 C C . LEU A 1 118 ? 1.425 -2.761 13.961 1.00 97.69 118 LEU A C 1
ATOM 892 O O . LEU A 1 118 ? 0.838 -2.760 15.039 1.00 97.69 118 LEU A O 1
ATOM 896 N N . GLY A 1 119 ? 0.796 -2.452 12.823 1.00 97.00 119 GLY A N 1
ATOM 897 C CA . GLY A 1 119 ? -0.638 -2.157 12.765 1.00 97.00 119 GLY A CA 1
ATOM 898 C C . GLY A 1 119 ? -1.518 -3.344 13.173 1.00 97.00 119 GLY A C 1
ATOM 899 O O . GLY A 1 119 ? -2.528 -3.153 13.848 1.00 97.00 119 GLY A O 1
ATOM 900 N N . LEU A 1 120 ? -1.128 -4.568 12.807 1.00 97.06 120 LEU A N 1
ATOM 901 C CA . LEU A 1 120 ? -1.801 -5.794 13.238 1.00 97.06 120 LEU A CA 1
ATOM 902 C C . LEU A 1 120 ? -1.671 -6.009 14.749 1.00 97.06 120 LEU A C 1
ATOM 904 O O . LEU A 1 120 ? -2.666 -6.308 15.408 1.00 97.06 120 LEU A O 1
ATOM 908 N N . GLU A 1 121 ? -0.470 -5.830 15.297 1.00 97.69 121 GLU A N 1
ATOM 909 C CA . GLU A 1 121 ? -0.227 -5.943 16.736 1.00 97.69 121 GLU A CA 1
ATOM 910 C C . GLU A 1 121 ? -1.035 -4.904 17.526 1.00 97.69 121 GLU A C 1
ATOM 912 O O . GLU A 1 121 ? -1.710 -5.244 18.498 1.00 97.69 121 GLU A O 1
ATOM 917 N N . ALA A 1 122 ? -1.062 -3.655 17.057 1.00 97.94 122 ALA A N 1
ATOM 918 C CA . ALA A 1 122 ? -1.874 -2.601 17.655 1.00 97.94 122 ALA A CA 1
ATOM 919 C C . ALA A 1 122 ? -3.378 -2.926 17.600 1.00 97.94 122 ALA A C 1
ATOM 921 O O . ALA A 1 122 ? -4.087 -2.748 18.590 1.00 97.94 122 ALA A O 1
ATOM 922 N N . ALA A 1 123 ? -3.879 -3.448 16.474 1.00 97.94 123 ALA A N 1
ATOM 923 C CA . ALA A 1 123 ? -5.282 -3.844 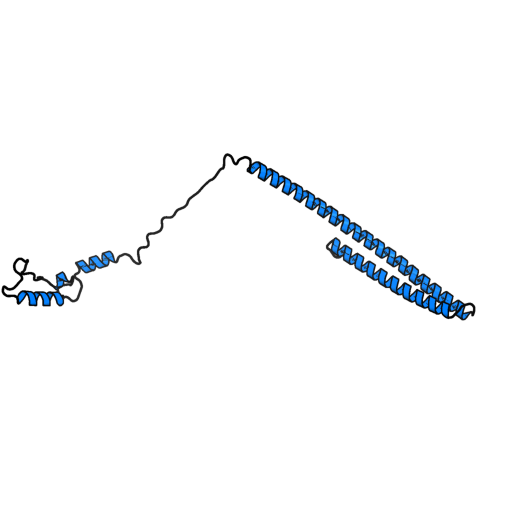16.340 1.00 97.94 123 ALA A CA 1
ATOM 924 C C . ALA A 1 123 ? -5.650 -5.026 17.257 1.00 97.94 123 ALA A C 1
ATOM 926 O O . ALA A 1 123 ? -6.753 -5.072 17.811 1.00 97.94 123 ALA A O 1
ATOM 927 N N . TRP A 1 124 ? -4.720 -5.961 17.463 1.00 97.75 124 TRP A N 1
ATOM 928 C CA . TRP A 1 124 ? -4.875 -7.041 18.434 1.00 97.75 124 TRP A CA 1
ATOM 929 C C . TRP A 1 124 ? -4.984 -6.497 19.861 1.00 97.75 124 TRP A C 1
ATOM 931 O O . TRP A 1 124 ? -5.952 -6.789 20.563 1.00 97.75 124 TRP A O 1
ATOM 941 N N . GLN A 1 125 ? -4.040 -5.647 20.272 1.00 98.00 125 GLN A N 1
ATOM 942 C CA . GLN A 1 125 ? -4.054 -5.025 21.598 1.00 98.00 125 GLN A CA 1
ATOM 943 C C . GLN A 1 125 ? -5.328 -4.198 21.822 1.00 98.00 125 GLN A C 1
ATOM 945 O O . GLN A 1 125 ? -5.957 -4.308 22.873 1.00 98.00 125 GLN A O 1
ATOM 950 N N . ALA A 1 126 ? -5.770 -3.441 20.815 1.00 97.94 126 ALA A N 1
ATOM 951 C CA . ALA A 1 126 ? -7.027 -2.700 20.869 1.00 97.94 126 ALA A CA 1
ATOM 952 C C . ALA A 1 126 ? -8.233 -3.628 21.088 1.00 97.94 126 ALA A C 1
ATOM 954 O O . ALA A 1 126 ? -9.110 -3.314 21.888 1.00 97.94 126 ALA A O 1
ATOM 955 N N . THR A 1 127 ? -8.260 -4.798 20.443 1.00 98.38 127 THR A N 1
ATOM 956 C CA . THR A 1 127 ? -9.323 -5.798 20.640 1.00 98.38 127 THR A CA 1
ATOM 957 C C . THR A 1 127 ? -9.353 -6.314 22.080 1.00 98.38 127 THR A C 1
ATOM 959 O O . THR A 1 127 ? -10.429 -6.440 22.667 1.00 98.38 127 THR A O 1
ATOM 962 N N . VAL A 1 128 ? -8.185 -6.558 22.682 1.00 98.25 128 VAL A N 1
ATOM 963 C CA . VAL A 1 128 ? -8.071 -6.968 24.092 1.00 98.25 128 VAL A CA 1
ATOM 964 C C . VAL A 1 128 ? -8.595 -5.872 25.025 1.00 98.25 128 VAL A C 1
ATOM 966 O O . VAL A 1 128 ? -9.397 -6.156 25.916 1.00 98.25 128 VAL A O 1
ATOM 969 N N . VAL A 1 129 ? -8.213 -4.613 24.789 1.00 98.44 129 VAL A N 1
ATOM 970 C CA . VAL A 1 129 ? -8.703 -3.463 25.568 1.00 98.44 129 VAL A CA 1
ATOM 971 C C . VAL A 1 129 ? -10.221 -3.331 25.453 1.00 98.44 129 VAL A C 1
ATOM 973 O O . VAL A 1 129 ? -10.898 -3.219 26.473 1.00 98.44 129 VAL A O 1
ATOM 976 N N . GLN A 1 130 ? -10.783 -3.420 24.244 1.00 98.25 130 GLN A N 1
ATOM 977 C CA . GLN A 1 130 ? -12.233 -3.317 24.072 1.00 98.25 130 GLN A CA 1
ATOM 978 C C . GLN A 1 130 ? -12.992 -4.501 24.674 1.00 98.25 130 GLN A C 1
ATOM 980 O O . GLN A 1 130 ? -14.100 -4.326 25.179 1.00 98.25 130 GLN A O 1
ATOM 985 N N . SER A 1 131 ? -12.392 -5.694 24.707 1.00 98.31 131 SER A N 1
ATOM 986 C CA . SER A 1 131 ? -12.962 -6.822 25.447 1.00 98.31 131 SER A CA 1
ATOM 987 C C . SER A 1 131 ? -13.052 -6.522 26.945 1.00 98.31 131 SER A C 1
ATOM 989 O O . SER A 1 131 ? -14.056 -6.856 27.573 1.00 98.31 131 SER A O 1
ATOM 991 N N . SER A 1 132 ? -12.023 -5.889 27.517 1.00 98.12 132 SER A N 1
ATOM 992 C CA . SER A 1 132 ? -12.025 -5.466 28.921 1.00 98.12 132 SER A CA 1
ATOM 993 C C . SER A 1 132 ? -13.083 -4.388 29.179 1.00 98.12 132 SER A C 1
ATOM 995 O O . SER A 1 132 ? -13.896 -4.532 30.090 1.00 98.12 132 SER A O 1
ATOM 997 N N . ASN A 1 133 ? -13.160 -3.366 28.319 1.00 97.75 133 ASN A N 1
ATOM 998 C CA . ASN A 1 133 ? -14.164 -2.300 28.415 1.00 97.75 133 ASN A CA 1
ATOM 999 C C . ASN A 1 133 ? -15.597 -2.844 28.356 1.00 97.75 133 ASN A C 1
ATOM 1001 O O . ASN A 1 133 ? -16.456 -2.423 29.128 1.00 97.75 133 ASN A O 1
ATOM 1005 N N . ARG A 1 134 ? -15.852 -3.822 27.478 1.00 98.25 134 ARG A N 1
ATOM 1006 C CA . ARG A 1 134 ? -17.143 -4.515 27.395 1.00 98.25 134 ARG A CA 1
ATOM 1007 C C . ARG A 1 134 ? -17.493 -5.234 28.695 1.00 98.25 134 ARG A C 1
ATOM 1009 O O . ARG A 1 134 ? -18.643 -5.174 29.125 1.00 98.25 134 ARG A O 1
ATOM 1016 N N . ASN A 1 135 ? -16.533 -5.915 29.315 1.00 98.19 135 ASN A N 1
ATOM 1017 C CA . ASN A 1 135 ? -16.762 -6.594 30.591 1.00 98.19 135 ASN A CA 1
ATOM 1018 C C . ASN A 1 135 ? -17.028 -5.583 31.714 1.00 98.19 135 ASN A C 1
ATOM 1020 O O . ASN A 1 135 ? -18.012 -5.729 32.433 1.00 98.19 135 ASN A O 1
ATOM 1024 N N . ALA A 1 136 ? -16.238 -4.510 31.788 1.00 98.25 136 ALA A N 1
ATOM 1025 C CA . ALA A 1 136 ? -16.426 -3.443 32.767 1.00 98.25 136 ALA A CA 1
ATOM 1026 C C . ALA A 1 136 ? -17.804 -2.766 32.637 1.00 98.25 136 ALA A C 1
ATOM 1028 O O . ALA A 1 136 ? -18.493 -2.569 33.635 1.00 98.25 136 ALA A O 1
ATOM 1029 N N . ALA A 1 137 ? -18.258 -2.471 31.414 1.00 98.19 137 ALA A N 1
ATOM 1030 C CA . ALA A 1 137 ? -19.593 -1.913 31.182 1.00 98.19 137 ALA A CA 1
ATOM 1031 C C . ALA A 1 137 ? -20.712 -2.865 31.649 1.00 98.19 137 ALA A C 1
ATOM 1033 O O . ALA A 1 137 ? -21.725 -2.424 32.189 1.00 98.19 137 ALA A O 1
ATOM 1034 N N . ARG A 1 138 ? -20.533 -4.182 31.478 1.00 98.12 138 ARG A N 1
ATOM 1035 C CA . ARG A 1 138 ? -21.496 -5.189 31.956 1.00 98.12 138 ARG A CA 1
ATOM 1036 C C . ARG A 1 138 ? -21.536 -5.268 33.477 1.00 98.12 138 ARG A C 1
ATOM 1038 O O . ARG A 1 138 ? -22.621 -5.355 34.040 1.00 98.12 138 ARG A O 1
ATOM 1045 N N . GLU A 1 139 ? -20.385 -5.199 34.137 1.00 98.06 139 GLU A N 1
ATOM 1046 C CA . GLU A 1 139 ? -20.314 -5.126 35.600 1.00 98.06 139 GLU A CA 1
ATOM 1047 C C . GLU A 1 139 ? -20.990 -3.855 36.131 1.00 98.06 139 GLU A C 1
ATOM 1049 O O . GLU A 1 139 ? -21.768 -3.924 37.079 1.00 98.06 139 GLU A O 1
ATOM 1054 N N . GLN A 1 140 ? -20.788 -2.709 35.473 1.00 97.25 140 GLN A N 1
ATOM 1055 C CA . GLN A 1 140 ? -21.479 -1.460 35.814 1.00 97.25 140 GLN A CA 1
ATOM 1056 C C . GLN A 1 140 ? -22.999 -1.579 35.679 1.00 97.25 140 GLN A C 1
ATOM 1058 O O . GLN A 1 140 ? -23.728 -1.108 36.550 1.00 97.25 140 GLN A O 1
ATOM 1063 N N . LEU A 1 141 ? -23.488 -2.244 34.628 1.00 98.12 141 LEU A N 1
ATOM 1064 C CA . LEU A 1 141 ? -24.916 -2.513 34.475 1.00 98.12 141 LEU A CA 1
ATOM 1065 C C . LEU A 1 141 ? -25.459 -3.375 35.622 1.00 98.12 141 LEU A C 1
ATOM 1067 O O . LEU A 1 141 ? -26.518 -3.059 36.160 1.00 98.12 141 LEU A O 1
ATOM 1071 N N . LEU A 1 142 ? -24.732 -4.417 36.032 1.00 97.88 142 LEU A N 1
ATOM 1072 C CA . LEU A 1 142 ? -25.127 -5.257 37.168 1.00 97.88 142 LEU A CA 1
ATOM 1073 C C . LEU A 1 142 ? -25.192 -4.448 38.474 1.00 97.88 142 LEU A C 1
ATOM 1075 O O . LEU A 1 142 ? -26.161 -4.569 39.223 1.00 97.88 142 LEU A O 1
ATOM 1079 N N . LEU A 1 143 ? -24.208 -3.580 38.726 1.00 97.44 143 LEU A N 1
ATOM 1080 C CA . LEU A 1 143 ? -24.186 -2.704 39.904 1.00 97.44 143 LEU A CA 1
ATOM 1081 C C . LEU A 1 143 ? -25.340 -1.689 39.907 1.00 97.44 143 LEU A C 1
ATOM 1083 O O . LEU A 1 143 ? -25.954 -1.459 40.953 1.00 97.44 143 LEU A O 1
ATOM 1087 N N . ALA A 1 144 ? -25.658 -1.106 38.747 1.00 97.06 144 ALA A N 1
ATOM 1088 C CA . ALA A 1 144 ? -26.776 -0.175 38.597 1.00 97.06 144 ALA A CA 1
ATOM 1089 C C . ALA A 1 144 ? -28.124 -0.875 38.830 1.00 97.06 144 ALA A C 1
ATOM 1091 O O . ALA A 1 144 ? -28.988 -0.355 39.536 1.00 97.06 144 ALA A O 1
ATOM 1092 N N . GLN A 1 145 ? -28.291 -2.086 38.289 1.00 97.44 145 GLN A N 1
ATOM 1093 C CA . GLN A 1 145 ? -29.490 -2.902 38.494 1.00 97.44 145 GLN A CA 1
ATOM 1094 C C . GLN A 1 145 ? -29.682 -3.280 39.965 1.00 97.44 145 GLN A C 1
ATOM 1096 O O . GLN A 1 145 ? -30.797 -3.183 40.478 1.00 97.44 145 GLN A O 1
ATOM 1101 N N . GLU A 1 146 ? -28.609 -3.667 40.658 1.00 97.25 146 GLU A N 1
ATOM 1102 C CA . GLU A 1 146 ? -28.681 -4.028 42.074 1.00 97.25 146 GLU A CA 1
ATOM 1103 C C . GLU A 1 146 ? -28.980 -2.808 42.954 1.00 97.25 146 GLU A C 1
ATOM 1105 O O . GLU A 1 146 ? -29.862 -2.867 43.808 1.00 97.25 146 GLU A O 1
ATOM 1110 N N . SER A 1 147 ? -28.336 -1.668 42.693 1.00 95.50 147 SER A N 1
ATOM 1111 C CA . SER A 1 147 ? -28.628 -0.409 43.395 1.00 95.50 147 SER A CA 1
ATOM 1112 C C . SER A 1 147 ? -30.087 0.023 43.217 1.00 95.50 147 SER A C 1
ATOM 1114 O O . SER A 1 147 ? -30.745 0.416 44.181 1.00 95.50 147 SER A O 1
ATOM 1116 N N . PHE A 1 148 ? -30.627 -0.099 42.001 1.00 96.81 148 PHE A N 1
ATOM 1117 C CA . PHE A 1 148 ? -32.038 0.173 41.731 1.00 96.81 148 PHE A CA 1
ATOM 1118 C C . PHE A 1 148 ? -32.964 -0.794 42.487 1.00 96.81 148 PHE A C 1
ATOM 1120 O O . PHE A 1 148 ? -33.942 -0.363 43.095 1.00 96.81 148 PHE A O 1
ATOM 1127 N N . ARG A 1 149 ? -32.627 -2.092 42.529 1.00 95.50 149 ARG A N 1
ATOM 1128 C CA . ARG A 1 149 ? -33.385 -3.117 43.271 1.00 95.50 149 ARG A CA 1
ATOM 1129 C C . ARG A 1 149 ? -33.413 -2.854 44.779 1.00 95.50 149 ARG A C 1
ATOM 1131 O O . ARG A 1 149 ? -34.423 -3.118 45.426 1.00 95.50 149 ARG A O 1
ATOM 1138 N N . LEU A 1 150 ? -32.315 -2.341 45.330 1.00 96.44 150 LEU A N 1
ATOM 1139 C CA . LEU A 1 150 ? -32.186 -1.962 46.739 1.00 96.44 150 LEU A CA 1
ATOM 1140 C C . LEU A 1 150 ? -32.811 -0.588 47.053 1.00 96.44 150 LEU A C 1
ATOM 1142 O O . LEU A 1 150 ? -32.830 -0.180 48.212 1.00 96.44 150 LEU A O 1
ATOM 1146 N N . GLY A 1 151 ? -33.329 0.122 46.043 1.00 93.06 151 GLY A N 1
ATOM 1147 C CA . GLY A 1 151 ? -33.946 1.443 46.183 1.00 93.06 151 GLY A CA 1
ATOM 1148 C C . GLY A 1 151 ? -32.954 2.593 46.380 1.00 93.06 151 GLY A C 1
ATOM 1149 O O . GLY A 1 151 ? -33.380 3.722 46.609 1.00 93.06 151 GLY A O 1
ATOM 1150 N N . SER A 1 152 ? -31.645 2.329 46.297 1.00 92.12 152 SER A N 1
ATOM 1151 C CA . SER A 1 152 ? -30.588 3.341 46.414 1.00 92.12 152 SER A CA 1
ATOM 1152 C C . SER A 1 152 ? -30.174 3.955 45.071 1.00 92.12 152 SER A C 1
ATOM 1154 O O . SER A 1 152 ? -29.458 4.951 45.073 1.00 92.12 152 SER A O 1
ATOM 1156 N N . GLY A 1 153 ? -30.591 3.364 43.944 1.00 89.69 153 GLY A N 1
ATOM 1157 C CA . GLY A 1 153 ? -30.305 3.833 42.581 1.00 89.69 153 GLY A CA 1
ATOM 1158 C C . GLY A 1 153 ? -31.542 4.316 41.816 1.00 89.69 153 GLY A C 1
ATOM 1159 O O . GLY A 1 153 ? -32.679 4.126 42.252 1.00 89.69 153 GLY A O 1
ATOM 1160 N N . ASN A 1 154 ? -31.323 4.916 40.643 1.00 93.44 154 ASN A N 1
ATOM 1161 C CA . ASN A 1 154 ? -32.374 5.477 39.780 1.00 93.44 154 ASN A CA 1
ATOM 1162 C C . ASN A 1 154 ? -32.536 4.684 38.462 1.00 93.44 154 ASN A C 1
ATOM 1164 O O . ASN A 1 154 ? -31.571 4.166 37.906 1.00 93.44 154 ASN A O 1
ATOM 1168 N N . ALA A 1 155 ? -33.750 4.635 37.900 1.00 93.44 155 ALA A N 1
ATOM 1169 C CA . ALA A 1 155 ? -34.034 3.996 36.607 1.00 93.44 155 ALA A CA 1
ATOM 1170 C C . ALA A 1 155 ? -33.247 4.622 35.436 1.00 93.44 155 ALA A C 1
ATOM 1172 O O . ALA A 1 155 ? -32.907 3.932 34.469 1.00 93.44 155 ALA A O 1
ATOM 1173 N N . LEU A 1 156 ? -32.928 5.918 35.532 1.00 95.75 156 LEU A N 1
ATOM 1174 C CA . LEU A 1 156 ? -32.069 6.596 34.561 1.00 95.75 156 LEU A CA 1
ATOM 1175 C C . LEU A 1 156 ? -30.658 5.985 34.530 1.00 95.75 156 LEU A C 1
ATOM 1177 O O . LEU A 1 156 ? -30.154 5.706 33.449 1.00 95.75 156 LEU A O 1
ATOM 1181 N N . GLU A 1 157 ? -30.068 5.675 35.690 1.00 95.00 157 GLU A N 1
ATOM 1182 C CA . GLU A 1 157 ? -28.722 5.083 35.784 1.00 95.00 157 GLU A CA 1
ATOM 1183 C C . GLU A 1 157 ? -28.667 3.696 35.134 1.00 95.00 157 GLU A C 1
ATOM 1185 O O . GLU A 1 157 ? -27.707 3.368 34.439 1.00 95.00 157 GLU A O 1
ATOM 1190 N N . VAL A 1 158 ? -29.720 2.887 35.306 1.00 97.44 158 VAL A N 1
ATOM 1191 C CA . VAL A 1 158 ? -29.835 1.580 34.638 1.00 97.44 158 VAL A CA 1
ATOM 1192 C C . VAL A 1 158 ? -29.889 1.754 33.120 1.00 97.44 158 VAL A C 1
ATOM 1194 O O . VAL A 1 158 ? -29.219 1.023 32.392 1.00 97.44 158 VAL A O 1
ATOM 1197 N N . THR A 1 159 ? -30.660 2.729 32.639 1.00 97.88 159 THR A N 1
ATOM 1198 C CA . THR A 1 159 ? -30.799 3.007 31.201 1.00 97.88 159 THR A CA 1
ATOM 1199 C C . THR A 1 159 ? -29.479 3.506 30.603 1.00 97.88 159 THR A C 1
ATOM 1201 O O . THR A 1 159 ? -29.061 3.041 29.540 1.00 97.88 159 THR A O 1
ATOM 1204 N N . ASP A 1 160 ? -28.768 4.383 31.313 1.00 97.50 160 ASP A N 1
ATOM 1205 C CA . ASP A 1 160 ? -27.449 4.876 30.911 1.00 97.50 160 ASP A CA 1
ATOM 1206 C C . ASP A 1 160 ? -26.408 3.749 30.874 1.00 97.50 160 ASP A C 1
ATOM 1208 O O . ASP A 1 160 ? -25.629 3.649 29.918 1.00 97.50 160 ASP A O 1
ATOM 1212 N N . ALA A 1 161 ? -26.429 2.848 31.863 1.00 97.25 161 ALA A N 1
ATOM 1213 C CA . ALA A 1 161 ? -25.557 1.679 31.899 1.00 97.25 161 ALA A CA 1
ATOM 1214 C C . ALA A 1 161 ? -25.865 0.689 30.760 1.00 97.25 161 ALA A C 1
ATOM 1216 O O . ALA A 1 161 ? -24.943 0.166 30.134 1.00 97.25 161 ALA A O 1
ATOM 1217 N N . GLN A 1 162 ? -27.140 0.476 30.413 1.00 98.00 162 GLN A N 1
ATOM 1218 C CA . GLN A 1 162 ? -27.524 -0.322 29.239 1.00 98.00 162 GLN A CA 1
ATOM 1219 C C . GLN A 1 162 ? -26.989 0.297 27.941 1.00 98.00 162 GLN A C 1
ATOM 1221 O O . GLN A 1 162 ? -26.419 -0.408 27.104 1.00 98.00 162 GLN A O 1
ATOM 1226 N N . ALA A 1 163 ? -27.109 1.618 27.786 1.00 98.19 163 ALA A N 1
ATOM 1227 C CA . ALA A 1 163 ? -26.561 2.329 26.636 1.00 98.19 163 ALA A CA 1
ATOM 1228 C C . ALA A 1 163 ? -25.022 2.265 26.588 1.00 98.19 163 ALA A C 1
ATOM 1230 O O . ALA A 1 163 ? -24.441 2.233 25.501 1.00 98.19 163 ALA A O 1
ATOM 1231 N N . ALA A 1 164 ? -24.348 2.250 27.742 1.00 97.81 164 ALA A N 1
ATOM 1232 C CA . ALA A 1 164 ? -22.900 2.066 27.831 1.00 97.81 164 ALA A CA 1
ATOM 1233 C C . ALA A 1 164 ? -22.471 0.651 27.408 1.00 97.81 164 ALA A C 1
ATOM 1235 O O . ALA A 1 164 ? -21.530 0.518 26.626 1.00 97.81 164 ALA A O 1
ATOM 1236 N N . VAL A 1 165 ? -23.195 -0.391 27.838 1.00 98.44 165 VAL A N 1
ATOM 1237 C CA . VAL A 1 165 ? -22.965 -1.776 27.388 1.00 98.44 165 VAL A CA 1
ATOM 1238 C C . VAL A 1 165 ? -23.132 -1.893 25.876 1.00 98.44 165 VAL A C 1
ATOM 1240 O O . VAL A 1 165 ? -22.247 -2.428 25.214 1.00 98.44 165 VAL A O 1
ATOM 1243 N N . ALA A 1 166 ? -24.216 -1.351 25.317 1.00 98.31 166 ALA A N 1
ATOM 1244 C CA . ALA A 1 166 ? -24.464 -1.404 23.876 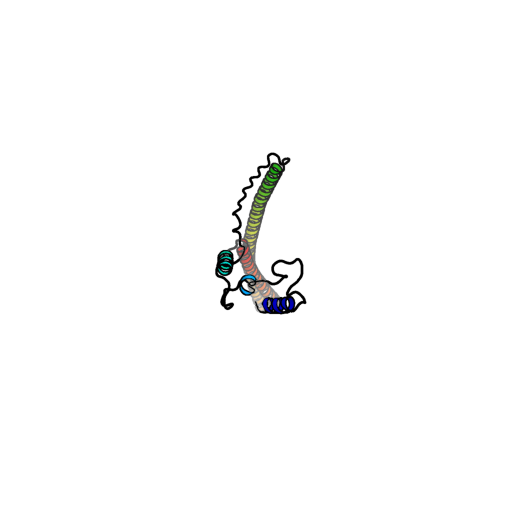1.00 98.31 166 ALA A CA 1
ATOM 1245 C C . ALA A 1 166 ? -23.350 -0.714 23.067 1.00 98.31 166 ALA A C 1
ATOM 1247 O O . ALA A 1 166 ? -22.895 -1.245 22.053 1.00 98.31 166 ALA A O 1
ATOM 1248 N N . ARG A 1 167 ? -22.859 0.442 23.541 1.00 98.38 167 ARG A N 1
ATOM 1249 C CA . ARG A 1 167 ? -21.704 1.128 22.940 1.00 98.38 167 ARG A CA 1
ATOM 1250 C C . ARG A 1 167 ? -20.435 0.279 23.014 1.00 98.38 167 ARG A C 1
ATOM 1252 O O . ARG A 1 167 ? -19.808 0.055 21.984 1.00 98.38 167 ARG A O 1
ATOM 1259 N N . ALA A 1 168 ? -20.108 -0.260 24.188 1.00 98.31 168 ALA A N 1
ATOM 1260 C CA . ALA A 1 168 ? -18.913 -1.082 24.379 1.00 98.31 168 ALA A CA 1
ATOM 1261 C C . ALA A 1 168 ? -18.942 -2.383 23.553 1.00 98.31 168 ALA A C 1
ATOM 1263 O O . ALA A 1 168 ? -17.906 -2.845 23.075 1.00 98.31 168 ALA A O 1
ATOM 1264 N N . GLU A 1 169 ? -20.120 -2.977 23.341 1.00 98.12 169 GLU A N 1
ATOM 1265 C CA . GLU A 1 169 ? -20.282 -4.115 22.430 1.00 98.12 169 GLU A CA 1
ATOM 1266 C C . GLU A 1 169 ? -20.030 -3.728 20.970 1.00 98.12 169 GLU A C 1
ATOM 1268 O O . GLU A 1 169 ? -19.320 -4.452 20.267 1.00 98.12 169 GLU A O 1
ATOM 1273 N N . GLY A 1 170 ? -20.548 -2.577 20.531 1.00 98.25 170 GLY A N 1
ATOM 1274 C CA . GLY A 1 170 ? -20.261 -2.025 19.207 1.00 98.25 170 GLY A CA 1
ATOM 1275 C C . GLY A 1 170 ? -18.768 -1.758 18.997 1.00 98.25 170 GLY A C 1
ATOM 1276 O O . GLY A 1 170 ? -18.201 -2.166 17.981 1.00 98.25 170 GLY A O 1
ATOM 1277 N N . ASP A 1 171 ? -18.106 -1.146 19.979 1.00 98.12 171 ASP A N 1
ATOM 1278 C CA . ASP A 1 171 ? -16.671 -0.849 19.930 1.00 98.12 171 ASP A CA 1
ATOM 1279 C C . ASP A 1 171 ? -15.817 -2.123 19.882 1.00 98.12 171 ASP A C 1
ATOM 1281 O O . ASP A 1 171 ? -14.860 -2.203 19.106 1.00 98.12 171 ASP A O 1
ATOM 1285 N N . TYR A 1 172 ? -16.190 -3.158 20.642 1.00 98.38 172 TYR A N 1
ATOM 1286 C CA . TYR A 1 172 ? -15.532 -4.464 20.586 1.00 98.38 172 TYR A CA 1
ATOM 1287 C C . TYR A 1 172 ? -15.672 -5.124 19.211 1.00 98.38 172 TYR A C 1
ATOM 1289 O O . TYR A 1 172 ? -14.681 -5.582 18.641 1.00 98.38 172 TYR A O 1
ATOM 1297 N N . VAL A 1 173 ? -16.880 -5.137 18.641 1.00 98.25 173 VAL A N 1
ATOM 1298 C CA . VAL A 1 173 ? -17.121 -5.689 17.299 1.00 98.25 173 VAL A CA 1
ATOM 1299 C C . VAL A 1 173 ? -16.294 -4.939 16.252 1.00 98.25 173 VAL A C 1
ATOM 1301 O O . VAL A 1 173 ? -15.626 -5.564 15.425 1.00 98.25 173 VAL A O 1
ATOM 1304 N N . ASN A 1 174 ? -16.267 -3.606 16.318 1.00 98.19 174 ASN A N 1
ATOM 1305 C CA . ASN A 1 174 ? -15.452 -2.778 15.430 1.00 98.19 174 ASN A CA 1
ATOM 1306 C C . ASN A 1 174 ? -13.953 -3.086 15.561 1.00 98.19 174 ASN A C 1
ATOM 1308 O O . ASN A 1 174 ? -13.260 -3.171 14.543 1.00 98.19 174 ASN A O 1
ATOM 1312 N N . ALA A 1 175 ? -13.454 -3.301 16.781 1.00 97.94 175 ALA A N 1
ATOM 1313 C CA . ALA A 1 175 ? -12.062 -3.672 17.022 1.00 97.94 175 ALA A CA 1
ATOM 1314 C C . ALA A 1 175 ? -11.711 -5.041 16.414 1.00 97.94 175 ALA A C 1
ATOM 1316 O O . ALA A 1 175 ? -10.700 -5.158 15.720 1.00 97.94 175 ALA A O 1
ATOM 1317 N N . VAL A 1 176 ? -12.583 -6.044 16.567 1.00 98.00 176 VAL A N 1
ATOM 1318 C CA . VAL A 1 176 ? -12.409 -7.368 15.941 1.00 98.00 176 VAL A CA 1
ATOM 1319 C C . VAL A 1 176 ? -12.370 -7.257 14.412 1.00 98.00 176 VAL A C 1
ATOM 1321 O O . VAL A 1 176 ? -11.493 -7.829 13.760 1.00 98.00 176 VAL A O 1
ATOM 1324 N N . TYR A 1 177 ? -13.271 -6.472 13.812 1.00 98.00 177 TYR A N 1
ATOM 1325 C CA . TYR A 1 177 ? -13.235 -6.217 12.369 1.00 98.00 177 TYR A CA 1
ATOM 1326 C C . TYR A 1 177 ? -11.950 -5.508 11.931 1.00 98.00 177 TYR A C 1
ATOM 1328 O O . TYR A 1 177 ? -11.379 -5.858 10.895 1.00 98.00 177 TYR A O 1
ATOM 1336 N N . ALA A 1 178 ? -11.480 -4.523 12.698 1.00 97.50 178 ALA A N 1
ATOM 1337 C CA . ALA A 1 178 ? -10.231 -3.822 12.418 1.00 97.50 178 ALA A CA 1
ATOM 1338 C C . ALA A 1 178 ? -9.023 -4.772 12.475 1.00 97.50 178 ALA A C 1
ATOM 1340 O O . ALA A 1 178 ? -8.169 -4.717 11.590 1.00 97.50 178 ALA A O 1
ATOM 1341 N N . TYR A 1 179 ? -8.994 -5.696 13.439 1.00 97.56 179 TYR A N 1
ATOM 1342 C CA . TYR A 1 179 ? -7.978 -6.743 13.529 1.00 97.56 179 TYR A CA 1
ATOM 1343 C C . TYR A 1 179 ? -7.965 -7.643 12.285 1.00 97.56 179 TYR A C 1
ATOM 1345 O O . TYR A 1 179 ? -6.920 -7.823 11.658 1.00 97.56 179 TYR A O 1
ATOM 1353 N N . HIS A 1 180 ? -9.123 -8.134 11.838 1.00 96.25 180 HIS A N 1
ATOM 1354 C CA . HIS A 1 180 ? -9.190 -8.946 10.619 1.00 96.25 180 HIS A CA 1
ATOM 1355 C C . HIS A 1 180 ? -8.809 -8.172 9.350 1.00 96.25 180 HIS A C 1
ATOM 1357 O O . HIS A 1 180 ? -8.156 -8.729 8.465 1.00 96.25 180 HIS A O 1
ATOM 1363 N N . LYS A 1 181 ? -9.155 -6.881 9.264 1.00 96.75 181 LYS A N 1
ATOM 1364 C CA . LYS A 1 181 ? -8.678 -6.004 8.183 1.00 96.75 181 LYS A CA 1
ATOM 1365 C C . LYS A 1 181 ? -7.158 -5.845 8.216 1.00 96.75 181 LYS A C 1
ATOM 1367 O O . LYS A 1 181 ? -6.533 -5.851 7.159 1.00 96.75 181 LYS A O 1
ATOM 1372 N N . ALA A 1 182 ? -6.560 -5.732 9.402 1.00 96.44 182 ALA A N 1
ATOM 1373 C CA . ALA A 1 182 ? -5.112 -5.638 9.552 1.00 96.44 182 ALA A CA 1
ATOM 1374 C C . ALA A 1 182 ? -4.401 -6.929 9.110 1.00 96.44 182 ALA A C 1
ATOM 1376 O O . ALA A 1 182 ? -3.372 -6.843 8.440 1.00 96.44 182 ALA A O 1
ATOM 1377 N N . ILE A 1 183 ? -4.983 -8.108 9.382 1.00 95.81 183 ILE A N 1
ATOM 1378 C CA . ILE A 1 183 ? -4.484 -9.389 8.847 1.00 95.81 183 ILE A CA 1
ATOM 1379 C C . ILE A 1 183 ? -4.482 -9.352 7.319 1.00 95.81 183 ILE A C 1
ATOM 1381 O O . ILE A 1 183 ? -3.440 -9.572 6.710 1.00 95.81 183 ILE A O 1
ATOM 1385 N N . ALA A 1 184 ? -5.616 -9.015 6.698 1.00 95.50 184 ALA A N 1
ATOM 1386 C CA . ALA A 1 184 ? -5.727 -8.975 5.240 1.00 95.50 184 ALA A CA 1
ATOM 1387 C C . ALA A 1 184 ? -4.749 -7.966 4.605 1.00 95.50 184 ALA A C 1
ATOM 1389 O O . ALA A 1 184 ? -4.161 -8.228 3.557 1.00 95.50 184 ALA A O 1
ATOM 1390 N N . ALA A 1 185 ? -4.528 -6.819 5.256 1.00 93.94 185 ALA A N 1
ATOM 1391 C CA . ALA A 1 185 ? -3.562 -5.824 4.799 1.00 93.94 185 ALA A CA 1
ATOM 1392 C C . ALA A 1 185 ? -2.110 -6.328 4.882 1.00 93.94 185 ALA A C 1
ATOM 1394 O O . ALA A 1 185 ? -1.297 -5.993 4.017 1.00 93.94 185 ALA A O 1
ATOM 1395 N N . LEU A 1 186 ? -1.778 -7.134 5.896 1.00 95.19 186 LEU A N 1
ATOM 1396 C CA . LEU A 1 186 ? -0.472 -7.779 6.008 1.00 95.19 186 LEU A CA 1
ATOM 1397 C C . LEU A 1 186 ? -0.309 -8.904 4.974 1.00 95.19 186 LEU A C 1
ATOM 1399 O O . LEU A 1 186 ? 0.727 -8.967 4.319 1.00 95.19 186 LEU A O 1
ATOM 1403 N N . GLU A 1 187 ? -1.332 -9.738 4.770 1.00 94.50 187 GLU A N 1
ATOM 1404 C CA . GLU A 1 187 ? -1.351 -10.780 3.729 1.00 94.50 187 GLU A CA 1
ATOM 1405 C C . GLU A 1 187 ? -1.102 -10.177 2.337 1.00 94.50 187 GLU A C 1
ATOM 1407 O O . GLU A 1 187 ? -0.268 -10.678 1.580 1.00 94.50 187 GLU A O 1
ATOM 1412 N N . TYR A 1 188 ? -1.745 -9.044 2.030 1.00 93.06 188 TYR A N 1
ATOM 1413 C CA . TYR A 1 188 ? -1.519 -8.301 0.788 1.00 93.06 188 TYR A CA 1
ATOM 1414 C C . TYR A 1 188 ? -0.078 -7.782 0.662 1.00 93.06 188 TYR A C 1
ATOM 1416 O O . TYR A 1 188 ? 0.521 -7.883 -0.406 1.00 93.06 188 TYR A O 1
ATOM 1424 N N . ALA A 1 189 ? 0.501 -7.254 1.745 1.00 91.75 189 ALA A N 1
ATOM 1425 C CA . ALA A 1 189 ? 1.867 -6.728 1.731 1.00 91.75 189 ALA A CA 1
ATOM 1426 C C . ALA A 1 189 ? 2.936 -7.826 1.576 1.00 91.75 189 ALA A C 1
ATOM 1428 O O . ALA A 1 189 ? 3.972 -7.590 0.958 1.00 91.75 189 ALA A O 1
ATOM 1429 N N . VAL A 1 190 ? 2.695 -9.021 2.125 1.00 92.19 190 VAL A N 1
ATOM 1430 C CA . VAL A 1 190 ? 3.623 -10.164 2.042 1.00 92.19 190 VAL A CA 1
ATOM 1431 C C . VAL A 1 190 ? 3.396 -10.993 0.767 1.00 92.19 190 VAL A C 1
ATOM 1433 O O . VAL A 1 190 ? 4.291 -11.718 0.337 1.00 92.19 190 VAL A O 1
ATOM 1436 N N . GLY A 1 191 ? 2.225 -10.880 0.134 1.00 90.94 191 GLY A N 1
ATOM 1437 C CA . GLY A 1 191 ? 1.892 -11.576 -1.111 1.00 90.94 191 GLY A CA 1
ATOM 1438 C C . GLY A 1 191 ? 1.519 -13.050 -0.929 1.00 90.94 191 GLY A C 1
ATOM 1439 O O . GLY A 1 191 ? 1.565 -13.817 -1.888 1.00 90.94 191 GLY A O 1
ATOM 1440 N N . ARG A 1 192 ? 1.167 -13.468 0.293 1.00 88.50 192 ARG A N 1
ATOM 1441 C CA . ARG A 1 192 ? 0.706 -14.829 0.600 1.00 88.50 192 ARG A CA 1
ATOM 1442 C C . ARG A 1 192 ? -0.312 -14.817 1.744 1.00 88.50 192 ARG A C 1
AT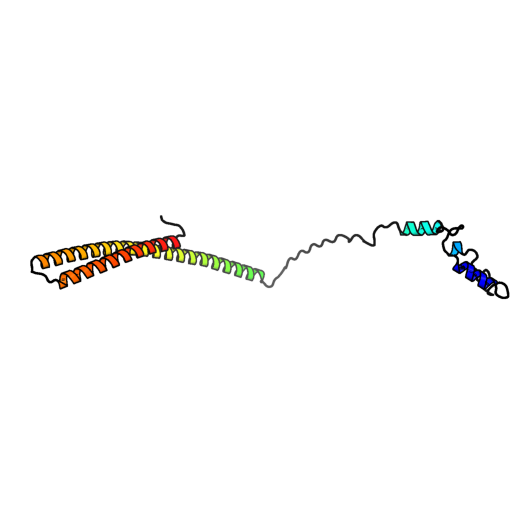OM 1444 O O . ARG A 1 192 ? -0.221 -13.938 2.605 1.00 88.50 192 ARG A O 1
ATOM 1451 N N . PRO A 1 193 ? -1.233 -15.795 1.794 1.00 86.94 193 PRO A N 1
ATOM 1452 C CA . PRO A 1 193 ? -2.087 -15.982 2.960 1.00 86.94 193 PRO A CA 1
ATOM 1453 C C . PRO A 1 193 ? -1.248 -16.365 4.188 1.00 86.94 193 PRO A C 1
ATOM 1455 O O . PRO A 1 193 ? -0.224 -17.041 4.064 1.00 86.94 193 PRO A O 1
ATOM 1458 N N . LEU A 1 194 ? -1.680 -15.916 5.369 1.00 80.12 194 LEU A N 1
ATOM 1459 C CA . LEU A 1 194 ? -1.065 -16.252 6.662 1.00 80.12 194 LEU A CA 1
ATOM 1460 C C . LEU A 1 194 ? -1.926 -17.232 7.481 1.00 80.12 194 LEU A C 1
ATOM 1462 O O . LEU A 1 194 ? -1.595 -17.516 8.631 1.00 80.12 194 LEU A O 1
ATOM 1466 N N . ARG A 1 195 ? -3.026 -17.714 6.891 1.00 65.88 195 ARG A N 1
ATOM 1467 C CA . ARG A 1 195 ? -3.949 -18.704 7.454 1.00 65.88 195 ARG A CA 1
ATOM 1468 C C . ARG A 1 195 ? -3.573 -20.125 7.066 1.00 65.88 195 ARG A C 1
ATOM 1470 O O . ARG A 1 195 ? -3.128 -20.308 5.910 1.00 65.88 195 ARG A O 1
#

Sequence (195 aa):
AANCTFQNDLIGALPGGGIPGYPNGGQVPDCKAFAGLDATGEALNPELEQALLDRNNVWPGEFSNQPFRANLQISIPIFQGFGRNLDVARANAAREDAEESVRARRLQVRSDVQGRHLGLEAAWQATVVQSSNRNAAREQLLLAQESFRLGSGNALEVTDAQAAVARAEGDYVNAVYAYHKAIAALEYAVGRPLR